Protein AF-A0A7S0ZBW4-F1 (afdb_monomer_lite)

Sequence (220 aa):
MCFVSLSCHVSYRVSLLSRNSNLQCGITRNLHRIPSTPNFPGLQHRLKNCVFKMSSSSSSSVSAPQLQKLAKEVSSYITQECAYNEPQHLHALLLALHLNGETLIESPTKLDSIDHPFIIPLARDPTTNVADAAFLRWPTPPSSGEMPLPIVAVSTKSPSQLTLLANSSSEYVHRYLAYFDFNELHEEFDLLHAAAPDLYEKGAVVKNGMGLLGYLLLKV

Radius of gyration: 22.32 Å; chains: 1; bounding box: 57×63×63 Å

Organism: NCBI:txid708627

pLDDT: mean 71.8, std 25.19, range [25.53, 96.5]

Structure (mmCIF, N/CA/C/O backbone):
data_AF-A0A7S0ZBW4-F1
#
_entry.id   AF-A0A7S0ZBW4-F1
#
loop_
_atom_site.group_PDB
_atom_site.id
_atom_site.type_symbol
_atom_site.label_atom_id
_atom_site.label_alt_id
_atom_site.label_comp_id
_atom_site.label_asym_id
_atom_site.label_entity_id
_atom_site.label_seq_id
_atom_site.pdbx_PDB_ins_code
_atom_site.Cartn_x
_atom_site.Cartn_y
_atom_site.Cartn_z
_atom_site.occupancy
_atom_site.B_iso_or_equiv
_atom_site.auth_seq_id
_atom_site.auth_comp_id
_atom_site.auth_asym_id
_atom_site.auth_atom_id
_atom_site.pdbx_PDB_model_num
ATOM 1 N N . MET A 1 1 ? 39.308 2.511 43.840 1.00 34.75 1 MET A N 1
ATOM 2 C CA . MET A 1 1 ? 39.066 3.791 44.548 1.00 34.75 1 MET A CA 1
ATOM 3 C C . MET A 1 1 ? 39.245 4.891 43.507 1.00 34.75 1 MET A C 1
ATOM 5 O O . MET A 1 1 ? 40.293 4.883 42.891 1.00 34.75 1 MET A O 1
ATOM 9 N N . CYS A 1 2 ? 38.306 5.759 43.135 1.00 28.36 2 CYS A N 1
ATOM 10 C CA . CYS A 1 2 ? 37.058 6.216 43.738 1.00 28.36 2 CYS A CA 1
ATOM 11 C C . CYS A 1 2 ? 36.080 6.701 42.643 1.00 28.36 2 CYS A C 1
ATOM 13 O O . CYS A 1 2 ? 36.499 7.124 41.570 1.00 28.36 2 CYS A O 1
ATOM 15 N N . PHE A 1 3 ? 34.789 6.646 42.977 1.00 35.88 3 PHE A N 1
ATOM 16 C CA . PHE A 1 3 ? 33.665 7.394 42.395 1.00 35.88 3 PHE A CA 1
ATOM 17 C C . PHE A 1 3 ? 33.891 8.913 42.391 1.00 35.88 3 PHE A C 1
ATOM 19 O O . PHE A 1 3 ? 34.414 9.380 43.394 1.00 35.88 3 PHE A O 1
ATOM 26 N N . VAL A 1 4 ? 33.356 9.635 41.384 1.00 31.67 4 VAL A N 1
ATOM 27 C CA . VAL A 1 4 ? 32.583 10.918 41.434 1.00 31.67 4 VAL A CA 1
ATOM 28 C C . VAL A 1 4 ? 31.946 11.084 40.024 1.00 31.67 4 VAL A C 1
ATOM 30 O O . VAL A 1 4 ? 32.670 10.958 39.048 1.00 31.67 4 VAL A O 1
ATOM 33 N N . SER A 1 5 ? 30.633 11.125 39.753 1.00 30.11 5 SER A N 1
ATOM 34 C CA . SER A 1 5 ? 29.484 11.931 40.218 1.00 30.11 5 SER A CA 1
ATOM 35 C C . SER A 1 5 ? 29.242 13.247 39.440 1.00 30.11 5 SER A C 1
ATOM 37 O O . SER A 1 5 ? 30.110 14.107 39.384 1.00 30.11 5 SER A O 1
ATOM 39 N N . LEU A 1 6 ? 28.003 13.365 38.928 1.00 29.38 6 LEU A N 1
ATOM 40 C CA . LEU A 1 6 ? 27.169 14.554 38.648 1.00 29.38 6 LEU A CA 1
ATOM 41 C C . LEU A 1 6 ? 27.602 15.634 37.622 1.00 29.38 6 LEU A C 1
ATOM 43 O O . LEU A 1 6 ? 28.525 16.402 37.859 1.00 29.38 6 LEU A O 1
ATOM 47 N N . SER A 1 7 ? 26.745 15.905 36.622 1.00 29.95 7 SER A N 1
ATOM 48 C CA . SER A 1 7 ? 25.712 16.964 36.741 1.00 29.95 7 SER A CA 1
ATOM 49 C C . SER A 1 7 ? 24.898 17.186 35.459 1.00 29.95 7 SER A C 1
ATOM 51 O O . SER A 1 7 ? 25.427 17.270 34.354 1.00 29.95 7 SER A O 1
ATOM 53 N N . CYS A 1 8 ? 23.588 17.340 35.660 1.00 27.81 8 CYS A N 1
ATOM 54 C CA . CYS A 1 8 ? 22.613 17.890 34.725 1.00 27.81 8 CYS A CA 1
ATOM 55 C C . CYS A 1 8 ? 22.961 19.322 34.295 1.00 27.81 8 CYS A C 1
ATOM 57 O O . CYS A 1 8 ? 23.357 20.134 35.127 1.00 27.81 8 CYS A O 1
ATOM 59 N N . HIS A 1 9 ? 22.623 19.687 33.056 1.00 28.06 9 HIS A N 1
ATOM 60 C CA . HIS A 1 9 ? 22.157 21.044 32.777 1.00 28.06 9 HIS A CA 1
ATOM 61 C C . HIS A 1 9 ? 21.050 21.011 31.722 1.00 28.06 9 HIS A C 1
ATOM 63 O O . HIS A 1 9 ? 21.281 20.809 30.532 1.00 28.06 9 HIS A O 1
ATOM 69 N N . VAL A 1 10 ? 19.820 21.185 32.199 1.00 29.78 10 VAL A N 1
ATOM 70 C CA . VAL A 1 10 ? 18.643 21.470 31.384 1.00 29.78 10 VAL A CA 1
ATOM 71 C C . VAL A 1 10 ? 18.633 22.977 31.146 1.00 29.78 10 VAL A C 1
ATOM 73 O O . VAL A 1 10 ? 18.739 23.748 32.097 1.00 29.78 10 VAL A O 1
ATOM 76 N N . SER A 1 11 ? 18.536 23.407 29.890 1.00 25.53 11 SER A N 1
ATOM 77 C CA . SER A 1 11 ? 18.379 24.820 29.545 1.00 25.53 11 SER A CA 1
ATOM 78 C C . SER A 1 11 ? 16.944 25.050 29.080 1.00 25.53 11 SER A C 1
ATOM 80 O O . SER A 1 11 ? 16.560 24.635 27.989 1.00 25.53 11 SER A O 1
ATOM 82 N N . TYR A 1 12 ? 16.138 25.673 29.939 1.00 25.69 12 TYR A N 1
ATOM 83 C CA . TYR A 1 12 ? 14.819 26.193 29.592 1.00 25.69 12 TYR A CA 1
ATOM 84 C C . TYR A 1 12 ? 14.974 27.660 29.191 1.00 25.69 12 TYR A C 1
ATOM 86 O O . TYR A 1 12 ? 15.404 28.480 30.001 1.00 25.69 12 TYR A O 1
ATOM 94 N N . ARG A 1 13 ? 14.582 28.014 27.964 1.00 27.92 13 ARG A N 1
ATOM 95 C CA . ARG A 1 13 ? 14.310 29.409 27.603 1.00 27.92 13 ARG A CA 1
ATOM 96 C C . ARG A 1 13 ? 12.806 29.640 27.662 1.00 27.92 13 ARG A C 1
ATOM 98 O O . ARG A 1 13 ? 12.061 29.197 26.797 1.00 27.92 13 ARG A O 1
ATOM 105 N N . VAL A 1 14 ? 12.389 30.332 28.716 1.00 26.50 14 VAL A N 1
ATOM 106 C CA . VAL A 1 14 ? 11.078 30.969 28.843 1.00 26.50 14 VAL A CA 1
ATOM 107 C C . VAL A 1 14 ? 11.158 32.319 28.132 1.00 26.50 14 VAL A C 1
ATOM 109 O O . VAL A 1 14 ? 12.108 33.075 28.326 1.00 26.50 14 VAL A O 1
ATOM 112 N N . SER A 1 15 ? 10.172 32.637 27.303 1.00 28.39 15 SER A N 1
ATOM 113 C CA . SER A 1 15 ? 9.927 33.997 26.820 1.00 28.39 15 SER A CA 1
ATOM 114 C C . SER A 1 15 ? 8.457 34.304 27.072 1.00 28.39 15 SER A C 1
ATOM 116 O O . SER A 1 15 ? 7.582 33.560 26.637 1.00 28.39 15 SER A O 1
ATOM 118 N N . LEU A 1 16 ? 8.202 35.359 27.841 1.00 30.92 16 LEU A N 1
ATOM 119 C CA . LEU A 1 16 ? 6.874 35.865 28.167 1.00 30.92 16 LEU A CA 1
ATOM 120 C C . LEU A 1 16 ? 6.799 37.361 27.849 1.00 30.92 16 LEU A C 1
ATOM 122 O O . LEU A 1 16 ? 7.790 38.074 27.998 1.00 30.92 16 LEU A O 1
ATOM 126 N N . LEU A 1 17 ? 5.555 37.778 27.569 1.00 30.56 17 LEU A N 1
ATOM 127 C CA . LEU A 1 17 ? 4.997 39.132 27.392 1.00 30.56 17 LEU A CA 1
ATOM 128 C C . LEU A 1 17 ? 5.061 39.649 25.937 1.00 30.56 17 LEU A C 1
ATOM 130 O O . LEU A 1 17 ? 6.067 39.495 25.267 1.00 30.56 17 LEU A O 1
ATOM 134 N N . SER A 1 18 ? 4.016 40.257 25.360 1.00 27.73 18 SER A N 1
ATOM 135 C CA . SER A 1 18 ? 2.942 41.061 25.959 1.00 27.73 18 SER A CA 1
ATOM 136 C C . SER A 1 18 ? 1.678 41.126 25.071 1.00 27.73 18 SER A C 1
ATOM 138 O O . SER A 1 18 ? 1.703 40.780 23.895 1.00 27.73 18 SER A O 1
ATOM 140 N N . ARG A 1 19 ? 0.579 41.581 25.684 1.00 34.28 19 ARG A N 1
ATOM 141 C CA . ARG A 1 19 ? -0.820 41.667 25.222 1.00 34.28 19 ARG A CA 1
ATOM 142 C C . ARG A 1 19 ? -1.046 42.616 24.034 1.00 34.28 19 ARG A C 1
ATOM 144 O O . ARG A 1 19 ? -0.525 43.725 24.046 1.00 34.28 19 ARG A O 1
ATOM 151 N N . ASN A 1 20 ? -1.996 42.272 23.157 1.00 31.00 20 ASN A N 1
ATOM 152 C CA . ASN A 1 20 ? -3.071 43.200 22.785 1.00 31.00 20 ASN A CA 1
ATOM 153 C C . ASN A 1 20 ? -4.319 42.476 22.248 1.00 31.00 20 ASN A C 1
ATOM 155 O O . ASN A 1 20 ? -4.242 41.430 21.615 1.00 31.00 20 ASN A O 1
ATOM 159 N N . SER A 1 21 ? -5.465 43.044 22.598 1.00 36.47 21 SER A N 1
ATOM 160 C CA . SER A 1 21 ? -6.844 42.566 22.476 1.00 36.47 21 SER A CA 1
ATOM 161 C C . SER A 1 21 ? -7.470 42.767 21.092 1.00 36.47 21 SER A C 1
ATOM 163 O O . SER A 1 21 ? -7.292 43.834 20.515 1.00 36.47 21 SER A O 1
ATOM 165 N N . ASN A 1 22 ? -8.309 41.823 20.640 1.00 29.47 22 ASN A N 1
ATOM 166 C CA . ASN A 1 22 ? -9.709 42.068 20.244 1.00 29.47 22 ASN A CA 1
ATOM 167 C C . ASN A 1 22 ? -10.447 40.755 19.886 1.00 29.47 22 ASN A C 1
ATOM 169 O O . ASN A 1 22 ? -9.894 39.889 19.221 1.00 29.47 22 ASN A O 1
ATOM 173 N N . LEU A 1 23 ? -11.671 40.659 20.425 1.00 32.62 23 LEU A N 1
ATOM 174 C CA . LEU A 1 23 ? -12.895 39.890 20.093 1.00 32.62 23 LEU A CA 1
ATOM 175 C C . LEU A 1 23 ? -12.824 38.964 18.846 1.00 32.62 23 LEU A C 1
ATOM 177 O O . LEU A 1 23 ? -12.317 39.381 17.816 1.00 32.62 23 LEU A O 1
ATOM 181 N N . GLN A 1 24 ? -13.384 37.743 18.800 1.00 28.62 24 GLN A N 1
ATOM 182 C CA . GLN A 1 24 ? -14.800 37.390 19.025 1.00 28.62 24 GLN A CA 1
ATOM 183 C C . GLN A 1 24 ? -15.026 35.866 18.799 1.00 28.62 24 GLN A C 1
ATOM 185 O O . GLN A 1 24 ? -14.323 35.287 17.982 1.00 28.62 24 GLN A O 1
ATOM 190 N N . CYS A 1 25 ? -16.052 35.284 19.455 1.00 26.16 25 CYS A N 1
ATOM 191 C CA . CYS A 1 25 ? -16.736 33.982 19.211 1.00 26.16 25 CYS A CA 1
ATOM 192 C C . CYS A 1 25 ? -15.881 32.693 19.134 1.00 26.16 25 CYS A C 1
ATOM 194 O O . CYS A 1 25 ? -15.000 32.566 18.305 1.00 26.16 25 CYS A O 1
ATOM 196 N N . GLY A 1 26 ? -16.092 31.624 19.906 1.00 27.16 26 GLY A N 1
ATOM 197 C CA . GLY A 1 26 ? -17.340 31.032 20.384 1.00 27.16 26 GLY A CA 1
ATOM 198 C C . GLY A 1 26 ? -17.417 29.589 19.854 1.00 27.16 26 GLY A C 1
ATOM 199 O O . GLY A 1 26 ? -17.483 29.408 18.647 1.00 27.16 26 GLY A O 1
ATOM 200 N N . ILE A 1 27 ? -17.344 28.603 20.759 1.00 28.66 27 ILE A N 1
ATOM 201 C CA . ILE A 1 27 ? -17.895 27.224 20.754 1.00 28.66 27 ILE A CA 1
ATOM 202 C C . ILE A 1 27 ? -17.002 26.378 21.678 1.00 28.66 27 ILE A C 1
ATOM 204 O O . ILE A 1 27 ? -15.948 25.868 21.308 1.00 28.66 27 ILE A O 1
ATOM 208 N N . THR A 1 28 ? -17.438 26.239 22.925 1.00 31.55 28 THR A N 1
ATOM 209 C CA . THR A 1 28 ? -16.945 25.229 23.859 1.00 31.55 28 THR A CA 1
ATOM 210 C C . THR A 1 28 ? -17.583 23.888 23.495 1.00 31.55 28 THR A C 1
ATOM 212 O O . THR A 1 28 ? -18.773 23.678 23.721 1.00 31.55 28 THR A O 1
ATOM 215 N N . ARG A 1 29 ? -16.803 22.953 22.943 1.00 31.81 29 ARG A N 1
ATOM 216 C CA . ARG A 1 29 ? -17.164 21.528 22.959 1.00 31.81 29 ARG A CA 1
ATOM 217 C C . ARG A 1 29 ? -16.463 20.874 24.143 1.00 31.81 29 ARG A C 1
ATOM 219 O O . ARG A 1 29 ? -15.238 20.842 24.212 1.00 31.81 29 ARG A O 1
ATOM 226 N N . ASN A 1 30 ? -17.270 20.395 25.086 1.00 29.75 30 ASN A N 1
ATOM 227 C CA . ASN A 1 30 ? -16.852 19.513 26.168 1.00 29.75 30 ASN A CA 1
ATOM 228 C C . ASN A 1 30 ? -16.198 18.261 25.566 1.00 29.75 30 ASN A C 1
ATOM 230 O O . ASN A 1 30 ? -16.893 17.385 25.057 1.00 29.75 30 ASN A O 1
ATOM 234 N N . LEU A 1 31 ? -14.870 18.178 25.626 1.00 33.03 31 LEU A N 1
ATOM 235 C CA . LEU A 1 31 ? -14.152 16.931 25.397 1.00 33.03 31 LEU A CA 1
ATOM 236 C C . LEU A 1 31 ? -14.304 16.075 26.651 1.00 33.03 31 LEU A C 1
ATOM 238 O O . LEU A 1 31 ? -13.705 16.347 27.695 1.00 33.03 31 LEU A O 1
ATOM 242 N N . HIS A 1 32 ? -15.141 15.047 26.545 1.00 30.64 32 HIS A N 1
ATOM 243 C CA . HIS A 1 32 ? -15.159 13.967 27.513 1.00 30.64 32 HIS A CA 1
ATOM 244 C C . HIS A 1 32 ? -13.766 13.318 27.544 1.00 30.64 32 HIS A C 1
ATOM 246 O O . HIS A 1 32 ? -13.188 12.944 26.528 1.00 30.64 32 HIS A O 1
ATOM 252 N N . ARG A 1 33 ? -13.225 13.265 28.756 1.00 28.83 33 ARG A N 1
ATOM 253 C CA . ARG A 1 33 ? -11.916 12.761 29.172 1.00 28.83 33 ARG A CA 1
ATOM 254 C C . ARG A 1 33 ? -11.599 11.376 28.571 1.00 28.83 33 ARG A C 1
ATOM 256 O O . ARG A 1 33 ? -12.176 10.381 28.999 1.00 28.83 33 ARG A O 1
ATOM 263 N N . ILE A 1 34 ? -10.635 11.314 27.649 1.00 37.34 34 ILE A N 1
ATOM 264 C CA . ILE A 1 34 ? -9.976 10.072 27.205 1.00 37.34 34 ILE A CA 1
ATOM 265 C C . ILE A 1 34 ? -9.075 9.578 28.355 1.00 37.34 34 ILE A C 1
ATOM 267 O O . ILE A 1 34 ? -8.293 10.379 28.880 1.00 37.34 34 ILE A O 1
ATOM 271 N N . PRO A 1 35 ? -9.150 8.308 28.794 1.00 35.28 35 PRO A N 1
ATOM 272 C CA . PRO A 1 35 ? -8.203 7.778 29.765 1.00 35.28 35 PRO A CA 1
ATOM 273 C C . PRO A 1 35 ? -6.815 7.621 29.126 1.00 35.28 35 PRO A C 1
ATOM 275 O O . PRO A 1 35 ? -6.647 7.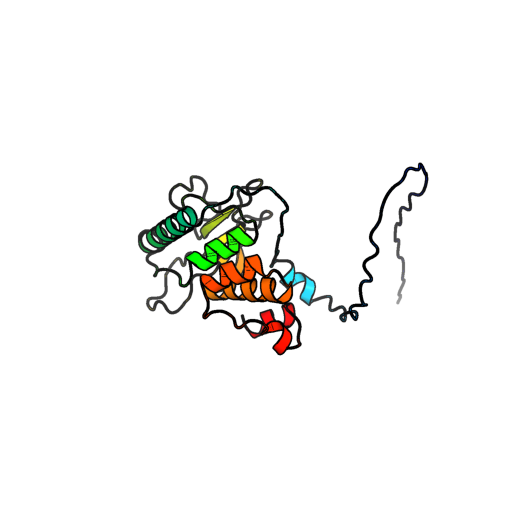037 28.059 1.00 35.28 35 PRO A O 1
ATOM 278 N N . SER A 1 36 ? -5.817 8.171 29.811 1.00 34.03 36 SER A N 1
ATOM 279 C CA . SER A 1 36 ? -4.397 8.140 29.466 1.00 34.03 36 SER A CA 1
ATOM 280 C C . SER A 1 36 ? -3.868 6.712 29.291 1.00 34.03 36 SER A C 1
ATOM 282 O O . SER A 1 36 ? -3.908 5.914 30.228 1.00 34.03 36 SER A O 1
ATOM 284 N N . THR A 1 37 ? -3.317 6.417 28.114 1.00 40.03 37 THR A N 1
ATOM 285 C CA . THR A 1 37 ? -2.595 5.175 27.803 1.00 40.03 37 THR A CA 1
ATOM 286 C C . THR A 1 37 ? -1.233 5.115 28.513 1.00 40.03 37 THR A C 1
ATOM 288 O O . THR A 1 37 ? -0.564 6.148 28.618 1.00 40.03 37 THR A O 1
ATOM 291 N N . PRO A 1 38 ? -0.762 3.931 28.950 1.00 36.44 38 PRO A N 1
ATOM 292 C CA . PRO A 1 38 ? 0.564 3.775 29.536 1.00 36.44 38 PRO A CA 1
ATOM 293 C C . PRO A 1 38 ? 1.667 3.977 28.486 1.00 36.44 38 PRO A C 1
ATOM 295 O O . PRO A 1 38 ? 1.595 3.504 27.353 1.00 36.44 38 PRO A O 1
ATOM 298 N N . ASN A 1 39 ? 2.694 4.718 28.890 1.00 29.44 39 ASN A N 1
ATOM 299 C CA . ASN A 1 39 ? 3.797 5.182 28.059 1.00 29.44 39 ASN A CA 1
ATOM 300 C C . ASN A 1 39 ? 4.859 4.072 27.908 1.00 29.44 39 ASN A C 1
ATOM 302 O O . ASN A 1 39 ? 5.622 3.820 28.838 1.00 29.44 39 ASN A O 1
ATOM 306 N N . PHE A 1 40 ? 4.905 3.401 26.750 1.00 30.73 40 PHE A N 1
ATOM 307 C CA . PHE A 1 40 ? 5.948 2.425 26.401 1.00 30.73 40 PHE A CA 1
ATOM 308 C C . PHE A 1 40 ? 6.937 3.031 25.383 1.00 30.73 40 PHE A C 1
ATOM 310 O O . PHE A 1 40 ? 6.616 3.127 24.195 1.00 30.73 40 PHE A O 1
ATOM 317 N N . PRO A 1 41 ? 8.157 3.422 25.800 1.00 32.25 41 PRO A N 1
ATOM 318 C CA . PRO A 1 41 ? 9.085 4.182 24.955 1.00 32.25 41 PRO A CA 1
ATOM 319 C C . PRO A 1 41 ? 9.727 3.373 23.809 1.00 32.25 41 PRO A C 1
ATOM 321 O O . PRO A 1 41 ? 10.253 3.969 22.873 1.00 32.25 41 PRO A O 1
ATOM 324 N N . GLY A 1 42 ? 9.657 2.034 23.827 1.00 25.67 42 GLY A N 1
ATOM 325 C CA . GLY A 1 42 ? 10.262 1.173 22.794 1.00 25.67 42 GLY A CA 1
ATOM 326 C C . GLY A 1 42 ? 9.414 0.966 21.528 1.00 25.67 42 GLY A C 1
ATOM 327 O O . GLY A 1 42 ? 9.958 0.791 20.440 1.00 25.67 42 GLY A O 1
ATOM 328 N N . LEU A 1 43 ? 8.084 1.038 21.639 1.00 31.38 43 LEU A N 1
ATOM 329 C CA . LEU A 1 43 ? 7.149 0.814 20.522 1.00 31.38 43 LEU A CA 1
ATOM 330 C C . LEU A 1 43 ? 6.942 2.060 19.649 1.00 31.38 43 LEU A C 1
ATOM 332 O O . LEU A 1 43 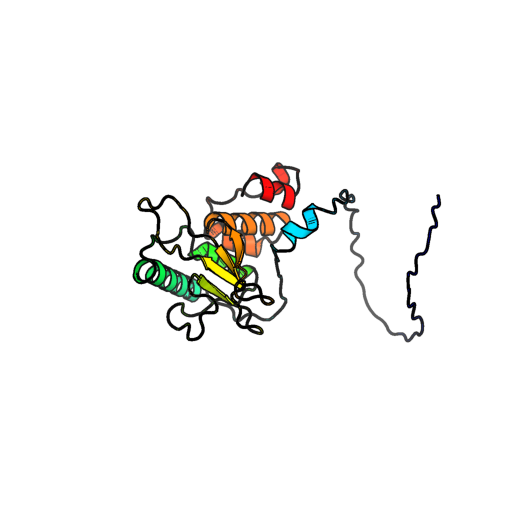? 6.566 1.953 18.484 1.00 31.38 43 LEU A O 1
ATOM 336 N N . GLN A 1 44 ? 7.262 3.244 20.175 1.00 31.80 44 GLN A N 1
ATOM 337 C CA . GLN A 1 44 ? 7.083 4.502 19.452 1.00 31.80 44 GLN A CA 1
ATOM 338 C C . GLN A 1 44 ? 8.085 4.707 18.310 1.00 31.80 44 GLN A C 1
ATOM 340 O O . GLN A 1 44 ? 7.839 5.532 17.438 1.00 31.80 44 GLN A O 1
ATOM 345 N N . HIS A 1 45 ? 9.209 3.985 18.284 1.00 26.58 45 HIS A N 1
ATOM 346 C CA . HIS A 1 45 ? 10.219 4.160 17.234 1.00 26.58 45 HIS A CA 1
ATOM 347 C C . HIS A 1 45 ? 9.971 3.276 16.000 1.00 26.58 45 HIS A C 1
ATOM 349 O O . HIS A 1 45 ? 10.370 3.647 14.900 1.00 26.58 45 HIS A O 1
ATOM 355 N N . ARG A 1 46 ? 9.284 2.133 16.152 1.00 32.72 46 ARG A N 1
ATOM 356 C CA . ARG A 1 46 ? 8.936 1.241 15.027 1.00 32.72 46 ARG A CA 1
ATOM 357 C C . ARG A 1 46 ? 7.680 1.681 14.269 1.00 32.72 46 ARG A C 1
ATOM 359 O O . ARG A 1 46 ? 7.535 1.341 13.104 1.00 32.72 46 ARG A O 1
ATOM 366 N N . LEU A 1 47 ? 6.805 2.454 14.913 1.00 39.00 47 LEU A N 1
ATOM 367 C CA . LEU A 1 47 ? 5.509 2.870 14.359 1.00 39.00 47 LEU A CA 1
ATOM 368 C C . LEU A 1 47 ? 5.505 4.300 13.798 1.00 39.00 47 LEU A C 1
ATOM 370 O O . LEU A 1 47 ? 4.605 4.650 13.046 1.00 39.00 47 LEU A O 1
ATOM 374 N N . LYS A 1 48 ? 6.544 5.104 14.072 1.00 36.88 48 LYS A N 1
ATOM 375 C CA . LYS A 1 48 ? 6.746 6.427 13.443 1.00 36.88 48 LYS A CA 1
ATOM 376 C C . LYS A 1 48 ? 7.003 6.368 11.934 1.00 36.88 48 LYS A C 1
ATOM 378 O O . LYS A 1 48 ? 6.958 7.407 11.291 1.00 36.88 48 LYS A O 1
ATOM 383 N N . ASN A 1 49 ? 7.256 5.180 11.386 1.00 42.72 49 ASN A N 1
ATOM 384 C CA . ASN A 1 49 ? 7.430 4.974 9.950 1.00 42.72 49 ASN A CA 1
ATOM 385 C C . ASN A 1 49 ? 6.119 4.610 9.229 1.00 42.72 49 ASN A C 1
ATOM 387 O O . ASN A 1 49 ? 6.083 4.653 8.006 1.00 42.72 49 ASN A O 1
ATOM 391 N N . CYS A 1 50 ? 5.037 4.301 9.957 1.00 42.66 50 CYS A N 1
ATOM 392 C CA . CYS A 1 50 ? 3.677 4.321 9.411 1.00 42.66 50 CYS A CA 1
ATOM 393 C C . CYS A 1 50 ? 3.183 5.769 9.481 1.00 42.66 50 CYS A C 1
ATOM 395 O O . CYS A 1 50 ? 2.407 6.135 10.364 1.00 42.66 50 CYS A O 1
ATOM 397 N N . VAL A 1 51 ? 3.740 6.634 8.635 1.00 46.56 51 VAL A N 1
ATOM 398 C CA . VAL A 1 51 ? 3.354 8.045 8.605 1.00 46.56 51 VAL A CA 1
ATOM 399 C C . VAL A 1 51 ? 1.987 8.132 7.925 1.00 46.56 51 VAL A C 1
ATOM 401 O O . VAL A 1 51 ? 1.900 8.298 6.716 1.00 46.56 51 VAL A O 1
ATOM 404 N N . PHE A 1 52 ? 0.911 8.010 8.705 1.00 53.72 52 PHE A N 1
ATOM 405 C CA . PHE A 1 52 ? -0.422 8.451 8.290 1.00 53.72 52 PHE A CA 1
ATOM 406 C C . PHE A 1 52 ? -0.366 9.976 8.154 1.00 53.72 52 PHE A C 1
ATOM 408 O O . PHE A 1 52 ? -0.499 10.715 9.134 1.00 53.72 52 PHE A O 1
ATOM 415 N N . LYS A 1 53 ? -0.008 10.446 6.959 1.00 49.47 53 LYS A N 1
ATOM 416 C CA . LYS A 1 53 ? 0.298 11.847 6.681 1.00 49.47 53 LYS A CA 1
ATOM 417 C C . LYS A 1 53 ? -0.941 12.514 6.102 1.00 49.47 53 LYS A C 1
ATOM 419 O O . LYS A 1 53 ? -1.005 12.753 4.906 1.00 49.47 53 LYS A O 1
ATOM 424 N N . MET A 1 54 ? -1.899 12.893 6.946 1.00 45.00 54 MET A N 1
ATOM 425 C CA . MET A 1 54 ? -2.949 13.809 6.491 1.00 45.00 54 MET A CA 1
ATOM 426 C C . MET A 1 54 ? -2.316 15.173 6.195 1.00 45.00 54 MET A C 1
ATOM 428 O O . MET A 1 54 ? -2.012 15.953 7.098 1.00 45.00 54 MET A O 1
ATOM 432 N N . SER A 1 55 ? -2.063 15.435 4.915 1.00 43.81 55 SER A N 1
ATOM 433 C CA . SER A 1 55 ? -1.602 16.731 4.434 1.00 43.81 55 SER A CA 1
ATOM 434 C C . SER A 1 55 ? -2.820 17.520 3.973 1.00 43.81 55 SER A C 1
ATOM 436 O O . SER A 1 55 ? -3.485 17.142 3.014 1.00 43.81 55 SER A O 1
ATOM 438 N N . SER A 1 56 ? -3.107 18.637 4.637 1.00 35.25 56 SER A N 1
ATOM 439 C CA . SER A 1 56 ? -4.063 19.640 4.171 1.00 35.25 56 SER A CA 1
ATOM 440 C C . SER A 1 56 ? -3.438 20.443 3.025 1.00 35.25 56 SER A C 1
ATOM 442 O O . SER A 1 56 ? -3.077 21.609 3.189 1.00 35.25 56 SER A O 1
ATOM 444 N N . SER A 1 57 ? -3.247 19.806 1.878 1.00 38.31 57 SER A N 1
ATOM 445 C CA . SER A 1 57 ? -2.819 20.470 0.650 1.00 38.31 57 SER A CA 1
ATOM 446 C C . SER A 1 57 ? -3.827 20.086 -0.412 1.00 38.31 57 SER A C 1
ATOM 448 O O . SER A 1 57 ? -4.135 18.908 -0.553 1.00 38.31 57 SER A O 1
ATOM 450 N N . SER A 1 58 ? -4.347 21.067 -1.140 1.00 41.09 58 SER A N 1
ATOM 451 C CA . SER A 1 58 ? -5.231 20.876 -2.287 1.00 41.09 58 SER A CA 1
ATOM 452 C C . SER A 1 58 ? -4.583 19.941 -3.313 1.00 41.09 58 SER A C 1
ATOM 454 O O . SER A 1 58 ? -3.815 20.386 -4.165 1.00 41.09 58 SER A O 1
ATOM 456 N N . SER A 1 59 ? -4.859 18.643 -3.194 1.00 44.22 59 SER A N 1
ATOM 457 C CA . SER A 1 59 ? -4.488 17.628 -4.165 1.00 44.22 59 SER A CA 1
ATOM 458 C C . SER A 1 59 ? -5.425 17.760 -5.360 1.00 44.22 59 SER A C 1
ATOM 460 O O . SER A 1 59 ? -6.636 17.943 -5.226 1.00 44.22 59 SER A O 1
ATOM 462 N N . SER A 1 60 ? -4.854 17.721 -6.559 1.00 49.59 60 SER A N 1
ATOM 463 C CA . SER A 1 60 ? -5.611 17.545 -7.793 1.00 49.59 60 SER A CA 1
ATOM 464 C C . SER A 1 60 ? -6.546 16.350 -7.616 1.00 49.59 60 SER A C 1
ATOM 466 O O . SER A 1 60 ? -6.069 15.239 -7.383 1.00 49.59 60 SER A O 1
ATOM 468 N N . SER A 1 61 ? -7.860 16.570 -7.683 1.00 53.56 61 SER A N 1
ATOM 469 C CA . SER A 1 61 ? -8.856 15.508 -7.544 1.00 53.56 61 SER A CA 1
ATOM 470 C C . SER A 1 61 ? -8.641 14.485 -8.659 1.00 53.56 61 SER A C 1
ATOM 472 O O . SER A 1 61 ? -9.024 14.727 -9.808 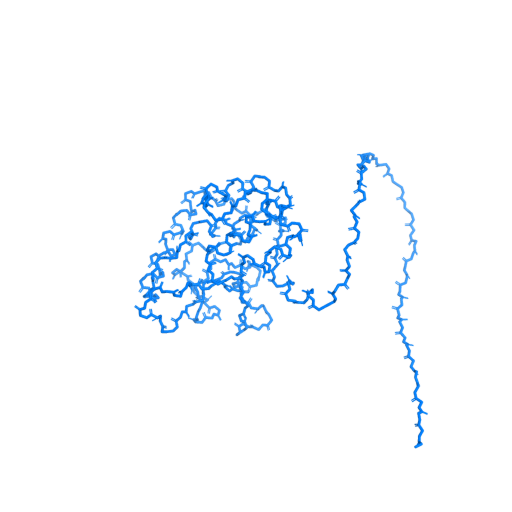1.00 53.56 61 SER A O 1
ATOM 474 N N . VAL A 1 62 ? -7.990 13.365 -8.348 1.00 64.88 62 VAL A N 1
ATOM 475 C CA . VAL A 1 62 ? -7.836 12.265 -9.296 1.00 64.88 62 VAL A CA 1
ATOM 476 C C . VAL A 1 62 ? -9.212 11.634 -9.422 1.00 64.88 62 VAL A C 1
ATOM 478 O O . VAL A 1 62 ? -9.750 11.068 -8.475 1.00 64.88 62 VAL A O 1
ATOM 481 N N . SER A 1 63 ? -9.829 11.779 -10.589 1.00 76.00 63 SER A N 1
ATOM 482 C CA . SER A 1 63 ? -11.156 11.218 -10.820 1.00 76.00 63 SER A CA 1
ATOM 483 C C . SER A 1 63 ? -11.095 9.683 -10.818 1.00 76.00 63 SER A C 1
ATOM 485 O O . SER A 1 63 ? -10.128 9.084 -11.294 1.00 76.00 63 SER A O 1
ATOM 487 N N . ALA A 1 64 ? -12.153 9.023 -10.338 1.00 76.06 64 ALA A N 1
ATOM 488 C CA . ALA A 1 64 ? -12.280 7.561 -10.356 1.00 76.06 64 ALA A CA 1
ATOM 489 C C . ALA A 1 64 ? -11.860 6.880 -11.688 1.00 76.06 64 ALA A C 1
ATOM 491 O O . ALA A 1 64 ? -11.127 5.885 -11.635 1.00 76.06 64 ALA A O 1
ATOM 492 N N . PRO A 1 65 ? -12.228 7.387 -12.890 1.00 81.88 65 PRO A N 1
ATOM 493 C CA . PRO A 1 65 ? -11.780 6.788 -14.151 1.00 81.88 65 PRO A CA 1
ATOM 494 C C . PRO A 1 65 ? -10.269 6.918 -14.396 1.00 81.88 65 PRO A C 1
ATOM 496 O O . PRO A 1 65 ? -9.674 6.027 -15.004 1.00 81.88 65 PRO A O 1
ATOM 499 N N . GLN A 1 66 ? -9.624 7.984 -13.914 1.00 86.62 66 GLN A N 1
ATOM 500 C CA . GLN A 1 66 ? -8.167 8.128 -14.010 1.00 86.62 66 GLN A CA 1
ATOM 501 C C . GLN A 1 66 ? -7.458 7.097 -13.133 1.00 86.62 66 GLN A C 1
ATOM 503 O O . GLN A 1 66 ? -6.495 6.480 -13.579 1.00 86.62 66 GLN A O 1
ATOM 508 N N . LEU A 1 67 ? -7.981 6.839 -11.933 1.00 90.06 67 LEU A N 1
ATOM 509 C CA . LEU A 1 67 ? -7.418 5.846 -11.021 1.00 90.06 67 LEU A CA 1
ATOM 510 C C . LEU A 1 67 ? -7.520 4.417 -11.578 1.00 90.06 67 LEU A C 1
ATOM 512 O O . LEU A 1 67 ? -6.586 3.629 -11.456 1.00 90.06 67 LEU A O 1
ATOM 516 N N . GLN A 1 68 ? -8.635 4.080 -12.234 1.00 89.44 68 GLN A N 1
ATOM 517 C CA . GLN A 1 68 ? -8.785 2.789 -12.918 1.00 89.44 68 GLN A CA 1
ATOM 518 C C . GLN A 1 68 ? -7.839 2.650 -14.111 1.00 89.44 68 GLN A C 1
ATOM 520 O O . GLN A 1 68 ? -7.271 1.580 -14.330 1.00 89.44 68 GLN A O 1
ATOM 525 N N . LYS A 1 69 ? -7.663 3.723 -14.891 1.00 91.19 69 LYS A N 1
ATOM 526 C CA . LYS A 1 69 ? -6.698 3.743 -15.992 1.00 91.19 69 LYS A CA 1
ATOM 527 C C . LYS A 1 69 ? -5.278 3.515 -15.469 1.00 91.19 69 LYS A C 1
ATOM 529 O O . LYS A 1 69 ? -4.573 2.670 -16.012 1.00 91.19 69 LYS A O 1
ATOM 534 N N . LEU A 1 70 ? -4.904 4.210 -14.395 1.00 91.25 70 LEU A N 1
ATOM 535 C CA . LEU A 1 70 ? -3.600 4.063 -13.758 1.00 91.25 70 LEU A CA 1
ATOM 536 C C . LEU A 1 70 ? -3.387 2.641 -13.225 1.00 91.25 70 LEU A C 1
ATOM 538 O O . LEU A 1 70 ? -2.347 2.046 -13.484 1.00 91.25 70 LEU A O 1
ATOM 542 N N . ALA A 1 71 ? -4.385 2.059 -12.553 1.00 91.50 71 ALA A N 1
ATOM 543 C CA . ALA A 1 71 ? -4.312 0.682 -12.063 1.00 91.50 71 ALA A CA 1
ATOM 544 C C . ALA A 1 71 ? -4.010 -0.316 -13.193 1.00 91.50 71 ALA A C 1
ATOM 546 O O . ALA A 1 71 ? -3.148 -1.178 -13.041 1.00 91.50 71 ALA A O 1
ATOM 547 N N . LYS A 1 72 ? -4.668 -0.163 -14.350 1.00 91.38 72 LYS A N 1
ATOM 548 C CA . LYS A 1 72 ? -4.414 -1.002 -15.533 1.00 91.38 72 LYS A CA 1
ATOM 549 C C . LYS A 1 72 ? -3.009 -0.811 -16.096 1.00 91.38 72 LYS A C 1
ATOM 551 O O . LYS A 1 72 ? -2.380 -1.785 -16.495 1.00 91.38 72 LYS A O 1
ATOM 556 N N . GLU A 1 73 ? -2.519 0.424 -16.133 1.00 90.81 73 GLU A N 1
ATOM 557 C CA . GLU A 1 73 ? -1.170 0.721 -16.617 1.00 90.81 73 GLU A CA 1
ATOM 558 C C . GLU A 1 73 ? -0.096 0.120 -15.701 1.00 90.81 73 GLU A C 1
ATOM 560 O O . GLU A 1 73 ? 0.819 -0.546 -16.180 1.00 90.81 73 GLU A O 1
ATOM 565 N N . VAL A 1 74 ? -0.253 0.271 -14.382 1.00 90.38 74 VAL A N 1
ATOM 566 C CA . VAL A 1 74 ? 0.640 -0.326 -13.376 1.00 90.38 74 VAL A CA 1
ATOM 567 C C . VAL A 1 74 ? 0.606 -1.851 -13.443 1.00 90.38 74 VAL A C 1
ATOM 569 O O . VAL A 1 74 ? 1.660 -2.481 -13.437 1.00 90.38 74 VAL A O 1
ATOM 572 N N . SER A 1 75 ? -0.581 -2.447 -13.565 1.00 90.75 75 SER A N 1
ATOM 573 C CA . SER A 1 75 ? -0.749 -3.894 -13.738 1.00 90.75 75 SER A CA 1
ATOM 574 C C . SER A 1 75 ? -0.009 -4.405 -14.981 1.00 90.75 75 SER A C 1
ATOM 576 O O . SER A 1 75 ? 0.846 -5.286 -14.878 1.00 90.75 75 SER A O 1
ATOM 578 N N . SER A 1 76 ? -0.230 -3.766 -16.138 1.00 89.38 76 SER A N 1
ATOM 579 C CA . SER A 1 76 ? 0.464 -4.106 -17.386 1.00 89.38 76 SER A CA 1
ATOM 580 C C . SER A 1 76 ? 1.983 -3.999 -17.248 1.00 89.38 76 SER A C 1
ATOM 582 O O . SER A 1 76 ? 2.699 -4.894 -17.695 1.00 89.38 76 SER A O 1
ATOM 584 N N . TYR A 1 77 ? 2.477 -2.934 -16.613 1.00 88.69 77 TYR A N 1
ATOM 585 C CA . TYR A 1 77 ? 3.906 -2.727 -16.385 1.00 88.69 77 TYR A CA 1
ATOM 586 C C . TYR A 1 77 ? 4.512 -3.836 -15.511 1.00 88.69 77 TYR A C 1
ATOM 588 O O . TYR A 1 77 ? 5.546 -4.401 -15.856 1.00 88.69 77 TYR A O 1
ATOM 596 N N . ILE A 1 78 ? 3.854 -4.203 -14.406 1.00 87.25 78 ILE A N 1
ATOM 597 C CA . ILE A 1 78 ? 4.321 -5.272 -13.508 1.00 87.25 78 ILE A CA 1
ATOM 598 C C . ILE A 1 78 ? 4.396 -6.612 -14.249 1.00 87.25 78 ILE A C 1
ATOM 600 O O . ILE A 1 78 ? 5.398 -7.323 -14.145 1.00 87.25 78 ILE A O 1
ATOM 604 N N . THR A 1 79 ? 3.374 -6.952 -15.033 1.00 86.25 79 THR A N 1
ATOM 605 C CA . THR A 1 79 ? 3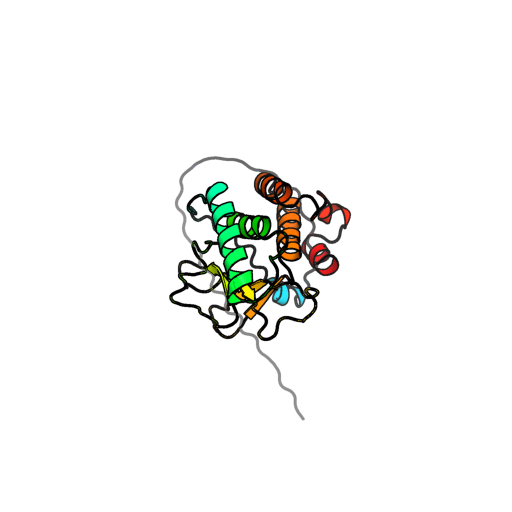.355 -8.217 -15.774 1.00 86.25 79 THR A CA 1
ATOM 606 C C . THR A 1 79 ? 4.407 -8.261 -16.880 1.00 86.25 79 THR A C 1
ATOM 608 O O . THR A 1 79 ? 5.068 -9.285 -17.043 1.00 86.25 79 THR A O 1
ATOM 611 N N . GLN A 1 80 ? 4.600 -7.163 -17.613 1.00 85.00 80 GLN A N 1
ATOM 612 C CA . GLN A 1 80 ? 5.529 -7.112 -18.747 1.00 85.00 80 GLN A CA 1
ATOM 613 C C . GLN A 1 80 ? 6.992 -6.981 -18.309 1.00 85.00 80 GLN A C 1
ATOM 615 O O . GLN A 1 80 ? 7.836 -7.754 -18.754 1.00 85.00 80 GLN A O 1
ATOM 620 N N . GLU A 1 81 ? 7.293 -6.048 -17.406 1.00 80.88 81 GLU A N 1
ATOM 621 C CA . GLU A 1 81 ? 8.674 -5.679 -17.064 1.00 80.88 81 GLU A CA 1
ATOM 622 C C . GLU A 1 81 ? 9.226 -6.447 -15.861 1.00 80.88 81 GLU A C 1
ATOM 624 O O . GLU A 1 81 ? 10.442 -6.618 -15.718 1.00 80.88 81 GL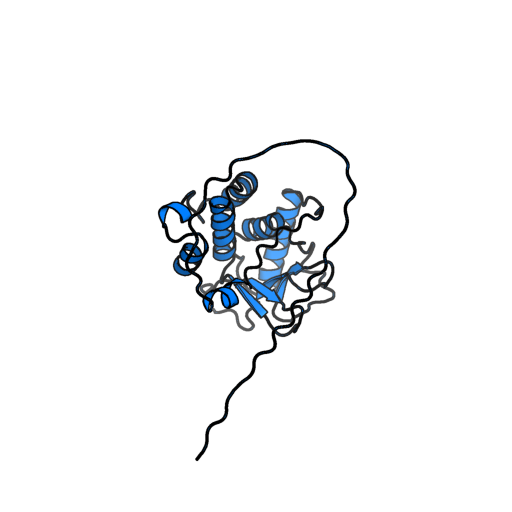U A O 1
ATOM 629 N N . CYS A 1 82 ? 8.344 -6.914 -14.972 1.00 77.75 82 CYS A N 1
ATOM 630 C CA . CYS A 1 82 ? 8.742 -7.596 -13.739 1.00 77.75 82 CYS A CA 1
ATOM 631 C C . CYS A 1 82 ? 8.460 -9.100 -13.756 1.00 77.75 82 CYS A C 1
ATOM 633 O O . CYS A 1 82 ? 8.828 -9.770 -12.792 1.00 77.75 82 CYS A O 1
ATOM 635 N N . ALA A 1 83 ? 7.864 -9.627 -14.836 1.00 79.12 83 ALA A N 1
ATOM 636 C CA . ALA A 1 83 ? 7.497 -11.038 -14.987 1.00 79.12 83 ALA A CA 1
ATOM 637 C C . ALA A 1 83 ? 6.748 -11.584 -13.754 1.00 79.12 83 ALA A C 1
ATOM 639 O O . ALA A 1 83 ? 7.001 -12.695 -13.287 1.00 79.12 83 ALA A O 1
ATOM 640 N N . TYR A 1 84 ? 5.858 -10.759 -13.199 1.00 81.75 84 TYR A N 1
ATOM 641 C CA . TYR A 1 84 ? 5.139 -11.024 -11.959 1.00 81.75 84 TYR A CA 1
ATOM 642 C C . TYR A 1 84 ? 3.621 -10.932 -12.185 1.00 81.75 84 TYR A C 1
ATOM 644 O O . TYR A 1 84 ? 3.154 -10.212 -13.071 1.00 81.75 84 TYR A O 1
ATOM 652 N N . ASN A 1 85 ? 2.840 -11.678 -11.399 1.00 82.81 85 ASN A N 1
ATOM 653 C CA . ASN A 1 85 ? 1.380 -11.680 -11.511 1.00 82.81 85 ASN A CA 1
ATOM 654 C C . ASN A 1 85 ? 0.778 -10.337 -11.074 1.00 82.81 85 ASN A C 1
ATOM 656 O O . ASN A 1 85 ? 1.348 -9.619 -10.254 1.00 82.81 85 ASN A O 1
ATOM 660 N N . GLU A 1 86 ? -0.407 -10.016 -11.590 1.00 84.25 86 GLU A N 1
ATOM 661 C CA . GLU A 1 86 ? -1.137 -8.815 -11.184 1.00 84.25 86 GLU A CA 1
ATOM 662 C C . GLU A 1 86 ? -1.362 -8.787 -9.654 1.00 84.25 86 GLU A C 1
ATOM 664 O O . GLU A 1 86 ? -1.886 -9.758 -9.093 1.00 84.25 86 GLU A O 1
ATOM 669 N N . PRO A 1 87 ? -0.978 -7.701 -8.951 1.00 87.25 87 PRO A N 1
ATOM 670 C CA . PRO A 1 87 ? -1.225 -7.576 -7.519 1.00 87.25 87 PRO A CA 1
ATOM 671 C C . PRO A 1 87 ? -2.723 -7.525 -7.195 1.00 87.25 87 PRO A C 1
ATOM 673 O O . PRO A 1 87 ? -3.485 -6.767 -7.799 1.00 87.25 87 PRO A O 1
ATOM 676 N N . GLN A 1 88 ? -3.141 -8.281 -6.179 1.00 89.69 88 GLN A N 1
ATOM 677 C CA . GLN A 1 88 ? -4.515 -8.235 -5.673 1.00 89.69 88 GLN A CA 1
ATOM 678 C C . GLN A 1 88 ? -4.857 -6.839 -5.136 1.00 89.69 88 GLN A C 1
ATOM 680 O O . GLN A 1 88 ? -4.015 -6.167 -4.548 1.00 89.69 88 GLN A O 1
ATOM 685 N N . HIS A 1 89 ? -6.104 -6.402 -5.321 1.00 92.56 89 HIS A N 1
ATOM 686 C CA . HIS A 1 89 ? -6.610 -5.111 -4.831 1.00 92.56 89 HIS A CA 1
ATOM 687 C C . HIS A 1 89 ? -5.760 -3.885 -5.225 1.00 92.56 89 HIS A C 1
ATOM 689 O O . HIS A 1 89 ? -5.789 -2.871 -4.529 1.00 92.56 89 HIS A O 1
ATOM 695 N N . LEU A 1 90 ? -5.039 -3.925 -6.355 1.00 93.31 90 LEU A N 1
ATOM 696 C CA . LEU A 1 90 ? -4.213 -2.804 -6.826 1.00 93.31 90 LEU A CA 1
ATOM 697 C C . LEU A 1 90 ? -5.003 -1.490 -6.934 1.00 93.31 90 LEU A C 1
ATOM 699 O O . LEU A 1 90 ? -4.514 -0.430 -6.550 1.00 93.31 90 LEU A O 1
ATOM 703 N N . HIS A 1 91 ? -6.244 -1.551 -7.418 1.00 94.50 91 HIS A N 1
ATOM 704 C CA . HIS A 1 91 ? -7.104 -0.371 -7.491 1.00 94.50 91 HIS A CA 1
ATOM 705 C C . HIS A 1 91 ? -7.408 0.217 -6.103 1.00 94.50 91 HIS A C 1
ATOM 707 O O . HIS A 1 91 ? -7.289 1.426 -5.916 1.00 94.50 91 HIS A O 1
ATOM 713 N N . ALA A 1 92 ? -7.743 -0.632 -5.127 1.00 95.25 92 ALA A N 1
ATOM 714 C CA . ALA A 1 92 ? -7.994 -0.202 -3.754 1.00 95.25 92 ALA A CA 1
ATOM 715 C C . ALA A 1 92 ? -6.717 0.326 -3.082 1.00 95.25 92 ALA A C 1
ATOM 717 O O . ALA A 1 92 ? -6.782 1.289 -2.328 1.00 95.25 92 ALA A O 1
ATOM 718 N N . LEU A 1 93 ? -5.546 -0.235 -3.403 1.00 95.56 93 LEU A N 1
ATOM 719 C CA . LEU A 1 93 ? -4.258 0.298 -2.960 1.00 95.56 93 LEU A CA 1
ATOM 720 C C . LEU A 1 93 ? -4.042 1.728 -3.465 1.00 95.56 93 LEU A C 1
ATOM 722 O O . LEU A 1 93 ? -3.772 2.618 -2.667 1.00 95.56 93 LEU A O 1
ATOM 726 N N . LEU A 1 94 ? -4.184 1.966 -4.773 1.00 94.75 94 LEU A N 1
ATOM 727 C CA . LEU A 1 94 ? -4.027 3.310 -5.339 1.00 94.75 94 LEU A CA 1
ATOM 728 C C . LEU A 1 94 ? -5.057 4.292 -4.762 1.00 94.75 94 LEU A C 1
ATOM 730 O O . LEU A 1 94 ? -4.738 5.460 -4.546 1.00 94.75 94 LEU A O 1
ATOM 734 N N . LEU A 1 95 ? -6.270 3.814 -4.469 1.00 94.69 95 LEU A N 1
ATOM 735 C CA . LEU A 1 95 ? -7.291 4.606 -3.792 1.00 94.69 95 LEU A CA 1
ATOM 736 C C . LEU A 1 95 ? -6.876 4.953 -2.359 1.00 94.69 95 LEU A C 1
ATOM 738 O O . LEU A 1 95 ? -6.985 6.109 -1.974 1.00 94.69 95 LEU A O 1
ATOM 742 N N . ALA A 1 96 ? -6.353 3.995 -1.591 1.00 94.06 96 ALA A N 1
ATOM 743 C CA . ALA A 1 96 ? -5.863 4.236 -0.235 1.00 94.06 96 ALA A CA 1
ATOM 744 C C . ALA A 1 96 ? -4.726 5.271 -0.215 1.00 94.06 96 ALA A C 1
ATOM 746 O O . ALA A 1 96 ? -4.756 6.190 0.599 1.00 94.06 96 ALA A O 1
ATOM 747 N N . LEU A 1 97 ? -3.776 5.171 -1.150 1.00 92.62 97 LEU A N 1
ATOM 748 C CA . LEU A 1 97 ? -2.696 6.150 -1.323 1.00 92.62 97 LEU A CA 1
ATOM 749 C C . LEU A 1 97 ? -3.258 7.548 -1.637 1.00 92.62 97 LEU A C 1
ATOM 751 O O . LEU A 1 97 ? -2.864 8.534 -1.017 1.00 92.62 97 LEU A O 1
ATOM 755 N N . HIS A 1 98 ? -4.233 7.635 -2.548 1.00 91.56 98 HIS A N 1
ATOM 756 C CA . HIS A 1 98 ? -4.888 8.899 -2.890 1.00 91.56 98 HIS A CA 1
ATOM 757 C C . HIS A 1 98 ? -5.649 9.513 -1.704 1.00 91.56 98 HIS A C 1
ATOM 759 O O . HIS A 1 98 ? -5.505 10.705 -1.439 1.00 91.56 98 HIS A O 1
ATOM 765 N N . LEU A 1 99 ? -6.425 8.705 -0.973 1.00 91.12 99 LEU A N 1
ATOM 766 C CA . LEU A 1 99 ? -7.177 9.132 0.214 1.00 91.12 99 LEU A CA 1
ATOM 767 C C . LEU A 1 99 ? -6.250 9.560 1.361 1.00 91.12 99 LEU A C 1
ATOM 769 O O . LEU A 1 99 ? -6.592 10.453 2.129 1.00 91.12 99 LEU A O 1
ATOM 773 N N . ASN A 1 100 ? -5.050 8.980 1.446 1.00 86.88 100 ASN A N 1
ATOM 774 C CA . ASN A 1 100 ? -4.002 9.416 2.372 1.00 86.88 100 ASN A CA 1
ATOM 775 C C . ASN A 1 100 ? -3.319 10.733 1.941 1.00 86.88 100 ASN A C 1
ATOM 777 O O . ASN A 1 100 ? -2.455 11.244 2.649 1.00 86.88 100 ASN A O 1
ATOM 781 N N . GLY A 1 101 ? -3.692 11.303 0.791 1.00 85.31 101 GLY A N 1
ATOM 782 C CA . GLY A 1 101 ? -3.117 12.543 0.270 1.00 85.31 101 GLY A CA 1
ATOM 783 C C . GLY A 1 101 ? -1.760 12.361 -0.411 1.00 85.31 101 GLY A C 1
ATOM 784 O O . GLY A 1 101 ? -1.039 13.342 -0.600 1.00 85.31 101 GLY A O 1
ATOM 785 N N . GLU A 1 102 ? -1.394 11.133 -0.783 1.00 87.25 102 GLU A N 1
ATOM 786 C CA . GLU A 1 102 ? -0.165 10.882 -1.528 1.00 87.25 102 GLU A CA 1
ATOM 787 C C . GLU A 1 102 ? -0.309 11.311 -2.993 1.00 87.25 102 GLU A C 1
ATOM 789 O O . GLU A 1 102 ? -1.377 11.209 -3.609 1.00 87.25 102 GLU A O 1
ATOM 794 N N . THR A 1 103 ? 0.788 11.800 -3.575 1.00 88.88 103 THR A N 1
ATOM 795 C CA . THR A 1 103 ? 0.799 12.205 -4.984 1.00 88.88 103 THR A CA 1
ATOM 796 C C . THR A 1 103 ? 1.130 10.993 -5.842 1.00 88.88 103 THR A C 1
ATOM 798 O O . THR A 1 103 ? 2.280 10.557 -5.909 1.00 88.88 103 THR A O 1
ATOM 801 N N . LEU A 1 104 ? 0.103 10.430 -6.478 1.00 90.44 104 LEU A N 1
ATOM 802 C CA . LEU A 1 104 ? 0.245 9.279 -7.365 1.00 90.44 104 LEU A CA 1
ATOM 803 C C . LEU A 1 104 ? 1.075 9.625 -8.603 1.00 90.44 104 LEU A C 1
ATOM 805 O O . LEU A 1 104 ? 0.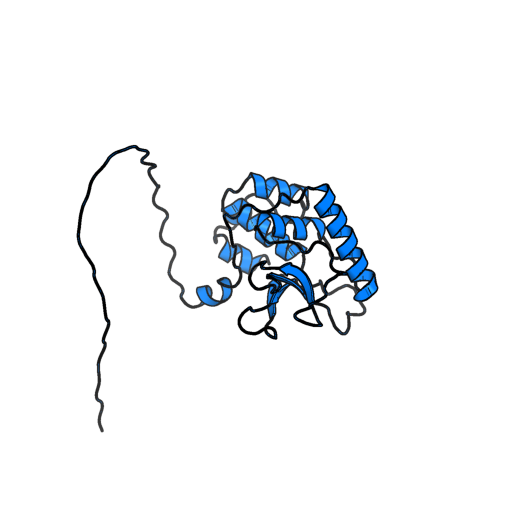964 10.714 -9.165 1.00 90.44 104 LEU A O 1
ATOM 809 N N . ILE A 1 105 ? 1.866 8.662 -9.063 1.00 86.94 105 ILE A N 1
ATOM 810 C CA . ILE A 1 105 ? 2.584 8.772 -10.330 1.00 86.94 105 ILE A CA 1
ATOM 811 C C . ILE A 1 105 ? 1.614 8.499 -11.476 1.00 86.94 105 ILE A C 1
ATOM 813 O O . ILE A 1 105 ? 0.932 7.481 -11.492 1.00 86.94 105 ILE A O 1
ATOM 817 N N . GLU A 1 106 ? 1.580 9.394 -12.462 1.00 79.62 106 GLU A N 1
ATOM 818 C CA . GLU A 1 106 ? 0.650 9.290 -13.592 1.00 79.62 106 GLU A CA 1
ATOM 819 C C . GLU A 1 106 ? 0.981 8.151 -14.564 1.00 79.62 106 GLU A C 1
ATOM 821 O O . GLU A 1 106 ? 0.083 7.635 -15.223 1.00 79.62 106 GLU A O 1
ATOM 826 N N . SER A 1 107 ? 2.259 7.778 -14.687 1.00 78.75 107 SER A N 1
ATOM 827 C CA . SER A 1 107 ? 2.701 6.689 -15.559 1.00 78.75 107 SER A CA 1
ATOM 828 C C . SER A 1 107 ? 3.968 6.020 -15.013 1.00 78.75 107 SER A C 1
ATOM 830 O O . SER A 1 107 ? 4.999 6.689 -14.895 1.00 78.75 107 SER A O 1
ATOM 832 N N . PRO A 1 108 ? 3.946 4.703 -14.738 1.00 72.50 108 PRO A N 1
ATOM 833 C CA . PRO A 1 108 ? 5.131 3.950 -14.323 1.00 72.50 108 PRO A CA 1
ATOM 834 C C . PRO A 1 108 ? 6.155 3.774 -15.458 1.00 72.50 108 PRO A C 1
ATOM 836 O O . PRO A 1 108 ? 7.287 3.376 -15.219 1.00 72.50 108 PRO A O 1
ATOM 839 N N . THR A 1 109 ? 5.797 4.074 -16.708 1.00 66.81 109 THR A N 1
ATOM 840 C CA . THR A 1 109 ? 6.691 3.875 -17.862 1.00 66.81 109 THR A CA 1
ATOM 841 C C . THR A 1 109 ? 7.560 5.106 -18.144 1.00 66.81 109 THR A C 1
ATOM 843 O O . THR A 1 109 ? 8.612 4.996 -18.764 1.00 66.81 109 THR A O 1
ATOM 846 N N . LYS A 1 110 ? 7.146 6.291 -17.676 1.00 63.94 110 LYS A N 1
ATOM 847 C CA . LYS A 1 110 ? 7.830 7.580 -17.910 1.00 63.94 110 LYS A CA 1
ATOM 848 C C . LYS A 1 110 ? 8.700 8.022 -16.734 1.00 63.94 110 LYS A C 1
ATOM 850 O O . LYS A 1 110 ? 8.863 9.210 -16.468 1.00 63.94 110 LYS A O 1
ATOM 855 N N . LEU A 1 111 ? 9.208 7.060 -15.974 1.00 64.75 111 LEU A N 1
ATOM 856 C CA . LEU A 1 111 ? 10.070 7.336 -14.836 1.00 64.75 111 LEU A CA 1
ATOM 857 C C . LEU A 1 111 ? 11.484 7.645 -15.328 1.00 64.75 111 LEU A C 1
ATOM 859 O O . LEU A 1 111 ? 12.383 6.815 -15.249 1.00 64.75 111 LEU A O 1
ATOM 863 N N . ASP A 1 112 ? 11.686 8.878 -15.787 1.00 57.09 112 ASP A N 1
ATOM 864 C CA . ASP A 1 112 ? 12.988 9.389 -16.242 1.00 57.09 112 ASP A CA 1
ATOM 865 C C . ASP A 1 112 ? 14.020 9.480 -15.093 1.00 57.09 112 ASP A C 1
ATOM 867 O O . ASP A 1 112 ? 15.190 9.804 -15.293 1.00 57.09 112 ASP A O 1
ATOM 871 N N . SER A 1 113 ? 13.601 9.209 -13.852 1.00 55.81 113 SER A N 1
ATOM 872 C CA . SER A 1 113 ? 14.435 9.221 -12.647 1.00 55.81 113 SER A CA 1
ATOM 873 C C . SER A 1 113 ? 13.910 8.185 -11.652 1.00 55.81 113 SER A C 1
ATOM 875 O O . SER A 1 113 ? 13.103 8.499 -10.777 1.00 55.81 113 SER A O 1
ATOM 877 N N . ILE A 1 114 ? 14.292 6.920 -11.826 1.00 58.44 114 ILE A N 1
ATOM 878 C CA . ILE A 1 114 ? 14.021 5.860 -10.848 1.00 58.44 114 ILE A CA 1
ATOM 879 C C . ILE A 1 114 ? 15.062 5.985 -9.727 1.00 58.44 114 ILE A C 1
ATOM 881 O O . ILE A 1 114 ? 16.244 5.746 -9.961 1.00 58.44 114 ILE A O 1
ATOM 885 N N . ASP A 1 115 ? 14.631 6.335 -8.510 1.00 61.47 115 ASP A N 1
ATOM 886 C CA . ASP A 1 115 ? 15.532 6.504 -7.354 1.00 61.47 115 ASP A CA 1
ATOM 887 C C . ASP A 1 115 ? 16.236 5.197 -6.957 1.00 61.47 115 ASP A C 1
ATOM 889 O O . ASP A 1 115 ? 17.312 5.214 -6.358 1.00 61.47 115 ASP A O 1
ATOM 893 N N . HIS A 1 116 ? 15.628 4.049 -7.283 1.00 73.38 116 HIS A N 1
ATOM 894 C CA . HIS A 1 116 ? 16.130 2.736 -6.902 1.00 73.38 116 HIS A CA 1
ATOM 895 C C . HIS A 1 116 ? 15.770 1.649 -7.937 1.00 73.38 116 HIS A C 1
ATOM 897 O O . HIS A 1 116 ? 14.595 1.458 -8.241 1.00 73.38 116 HIS A O 1
ATOM 903 N N . PRO A 1 117 ? 16.728 0.857 -8.452 1.00 78.75 117 PRO A N 1
ATOM 904 C CA . PRO A 1 117 ? 16.489 -0.069 -9.572 1.00 78.75 117 PRO A CA 1
ATOM 905 C C . PRO A 1 117 ? 15.510 -1.209 -9.251 1.00 78.75 117 PRO A C 1
ATOM 907 O O . PRO A 1 117 ? 14.980 -1.855 -10.152 1.00 78.75 117 PRO A O 1
ATOM 910 N N . PHE A 1 118 ? 15.275 -1.466 -7.965 1.00 84.75 118 PHE A N 1
ATOM 911 C CA . PHE A 1 118 ? 14.383 -2.525 -7.497 1.00 84.75 118 PHE A CA 1
ATOM 912 C C . PHE A 1 118 ? 12.993 -2.030 -7.100 1.00 84.75 118 PHE A C 1
ATOM 914 O O . PHE A 1 118 ? 12.263 -2.794 -6.483 1.00 84.75 118 PHE A O 1
ATOM 921 N N . ILE A 1 119 ? 12.614 -0.782 -7.386 1.00 87.88 119 ILE A N 1
ATOM 922 C CA . ILE A 1 119 ? 11.276 -0.296 -7.028 1.00 87.88 119 ILE A CA 1
ATOM 923 C C . ILE A 1 119 ? 10.441 0.055 -8.254 1.00 87.88 119 ILE A C 1
ATOM 925 O O . ILE A 1 119 ? 10.953 0.554 -9.252 1.00 87.88 119 ILE A O 1
ATOM 929 N N . ILE A 1 120 ? 9.136 -0.167 -8.134 1.00 89.38 120 ILE A N 1
ATOM 930 C CA . ILE A 1 120 ? 8.117 0.305 -9.069 1.00 89.38 120 ILE A CA 1
ATOM 931 C C . ILE A 1 120 ? 7.305 1.347 -8.302 1.00 89.38 120 ILE A C 1
ATOM 933 O O . ILE A 1 120 ? 6.479 0.980 -7.461 1.00 89.38 120 ILE A O 1
ATOM 937 N N . PRO A 1 121 ? 7.585 2.640 -8.482 1.00 89.38 121 PRO A N 1
ATOM 938 C CA . PRO A 1 121 ? 7.002 3.661 -7.636 1.00 89.38 121 PRO A CA 1
ATOM 939 C C . PRO A 1 121 ? 5.529 3.888 -7.997 1.00 89.38 121 PRO A C 1
ATOM 941 O O . PRO A 1 121 ? 5.144 3.875 -9.165 1.00 89.38 121 PRO A O 1
ATOM 944 N N . LEU A 1 122 ? 4.711 4.069 -6.962 1.00 90.88 122 LEU A N 1
ATOM 945 C CA . LEU A 1 122 ? 3.264 4.284 -7.046 1.00 90.88 122 LEU A CA 1
ATOM 946 C C . LEU A 1 122 ? 2.902 5.721 -6.673 1.00 90.88 122 LEU A C 1
ATOM 948 O O . LEU A 1 122 ? 2.048 6.331 -7.313 1.00 90.88 122 LEU A O 1
ATOM 952 N N . ALA A 1 123 ? 3.584 6.262 -5.666 1.00 89.62 123 ALA A N 1
ATOM 953 C CA . ALA A 1 123 ? 3.431 7.629 -5.204 1.00 89.62 123 ALA A CA 1
ATOM 954 C C . ALA A 1 123 ? 4.788 8.255 -4.872 1.00 89.62 123 ALA A C 1
ATOM 956 O O . ALA A 1 123 ? 5.749 7.554 -4.534 1.00 89.62 123 ALA A O 1
ATOM 957 N N . ARG A 1 124 ? 4.868 9.581 -4.978 1.00 86.62 124 ARG A N 1
ATOM 958 C CA . ARG A 1 124 ? 6.074 10.372 -4.706 1.00 86.62 124 ARG A CA 1
ATOM 959 C C . ARG A 1 124 ? 5.753 11.627 -3.925 1.00 86.62 124 ARG A C 1
ATOM 961 O O . ARG A 1 124 ? 4.706 12.234 -4.126 1.00 86.62 124 ARG A O 1
ATOM 968 N N . ASP A 1 125 ? 6.712 12.073 -3.128 1.00 83.62 125 ASP A N 1
ATOM 969 C CA . ASP A 1 125 ? 6.658 13.407 -2.550 1.00 83.62 125 ASP A CA 1
ATOM 970 C C . ASP A 1 125 ? 6.999 14.433 -3.654 1.00 83.62 125 ASP A C 1
ATOM 972 O O . ASP A 1 125 ? 8.093 14.377 -4.224 1.00 83.62 125 ASP A O 1
ATOM 976 N N . PRO A 1 126 ? 6.115 15.398 -3.970 1.00 79.81 126 PRO A N 1
ATOM 977 C CA . PRO A 1 126 ? 6.351 16.373 -5.036 1.00 79.81 126 PRO A CA 1
ATOM 978 C C . PRO A 1 126 ? 7.527 17.319 -4.749 1.00 79.81 126 PRO A C 1
ATOM 980 O O . PRO A 1 126 ? 8.049 17.946 -5.668 1.00 79.81 126 PRO A O 1
ATOM 983 N N . THR A 1 127 ? 7.946 17.450 -3.487 1.00 81.25 127 THR A N 1
ATOM 984 C CA . THR A 1 127 ? 9.052 18.328 -3.081 1.00 81.25 127 THR A CA 1
ATOM 985 C C . THR A 1 127 ? 10.405 17.634 -3.145 1.00 81.25 127 THR A C 1
ATOM 987 O O . THR A 1 127 ? 11.383 18.242 -3.576 1.00 81.25 127 THR A O 1
ATOM 990 N N . THR A 1 128 ? 10.475 16.370 -2.721 1.00 78.38 128 THR A N 1
ATOM 991 C CA . THR A 1 128 ? 11.738 15.615 -2.677 1.00 78.38 128 THR A CA 1
ATOM 992 C C . THR A 1 128 ? 11.923 14.687 -3.875 1.00 78.38 128 THR A C 1
ATOM 994 O O . THR A 1 128 ? 13.039 14.236 -4.114 1.00 78.38 128 THR A O 1
ATOM 997 N N . ASN A 1 129 ? 10.854 14.428 -4.637 1.00 77.38 129 ASN A N 1
ATOM 998 C CA . ASN A 1 129 ? 10.760 13.461 -5.737 1.00 77.38 129 ASN A CA 1
ATOM 999 C C . ASN A 1 129 ? 11.040 12.000 -5.331 1.00 77.38 129 ASN A C 1
ATOM 1001 O O . ASN A 1 129 ? 11.110 11.128 -6.192 1.00 77.38 129 ASN A O 1
ATOM 1005 N N . VAL A 1 130 ? 11.164 11.730 -4.029 1.00 81.81 130 VAL A N 1
ATOM 1006 C CA . VAL A 1 130 ? 11.401 10.394 -3.476 1.00 81.81 130 VAL A CA 1
ATOM 1007 C C . VAL A 1 130 ? 10.086 9.616 -3.424 1.00 81.81 130 VAL A C 1
ATOM 1009 O O . VAL A 1 130 ? 9.025 10.185 -3.160 1.00 81.81 130 VAL A O 1
ATOM 1012 N N . ALA A 1 131 ? 10.145 8.307 -3.681 1.00 81.44 131 ALA A N 1
ATOM 1013 C CA . ALA A 1 131 ? 8.975 7.434 -3.613 1.00 81.44 131 ALA A CA 1
ATOM 1014 C C . ALA A 1 131 ? 8.472 7.227 -2.169 1.00 81.44 131 ALA A C 1
ATOM 1016 O O . ALA A 1 131 ? 9.121 6.542 -1.372 1.00 81.44 131 ALA A O 1
ATOM 1017 N N . ASP A 1 132 ? 7.288 7.770 -1.873 1.00 86.12 132 ASP A N 1
ATOM 1018 C CA . ASP A 1 132 ? 6.573 7.579 -0.601 1.00 86.12 132 ASP A CA 1
ATOM 1019 C C . ASP A 1 132 ? 5.953 6.179 -0.521 1.00 86.12 132 ASP A C 1
ATOM 1021 O O . ASP A 1 132 ? 5.959 5.552 0.537 1.00 86.12 132 ASP A O 1
ATOM 1025 N N . ALA A 1 133 ? 5.506 5.649 -1.662 1.00 90.50 133 ALA A N 1
ATOM 1026 C CA . ALA A 1 133 ? 5.043 4.278 -1.796 1.00 90.50 133 ALA A CA 1
ATOM 1027 C C . ALA A 1 133 ? 5.479 3.694 -3.140 1.00 90.50 133 ALA A C 1
ATOM 1029 O O . ALA A 1 133 ? 5.303 4.294 -4.203 1.00 90.50 133 ALA A O 1
ATOM 1030 N N . ALA A 1 134 ? 6.032 2.491 -3.098 1.00 91.31 134 ALA A N 1
ATOM 1031 C CA . ALA A 1 134 ? 6.482 1.752 -4.261 1.00 91.31 134 ALA A CA 1
ATOM 1032 C C . ALA A 1 134 ? 6.332 0.251 -4.030 1.00 91.31 134 ALA A C 1
ATOM 1034 O O . ALA A 1 134 ? 6.441 -0.221 -2.901 1.00 91.31 134 ALA A O 1
ATOM 1035 N N . PHE A 1 135 ? 6.152 -0.518 -5.096 1.00 92.19 135 PHE A N 1
ATOM 1036 C CA . PHE A 1 135 ? 6.354 -1.957 -5.022 1.00 92.19 135 PHE A CA 1
ATOM 1037 C C . PHE A 1 135 ? 7.839 -2.294 -5.033 1.00 92.19 135 PHE A C 1
ATOM 1039 O O . PHE A 1 135 ? 8.609 -1.708 -5.792 1.00 92.19 135 PHE A O 1
ATOM 1046 N N . LEU A 1 136 ? 8.230 -3.284 -4.236 1.00 90.00 136 LEU A N 1
ATOM 1047 C CA . LEU A 1 136 ? 9.562 -3.867 -4.283 1.00 90.00 136 LEU A CA 1
ATOM 1048 C C . LEU A 1 136 ? 9.601 -4.990 -5.325 1.00 90.00 136 LEU A C 1
ATOM 1050 O O . LEU A 1 136 ? 8.976 -6.034 -5.152 1.00 90.00 136 LEU A O 1
ATOM 1054 N N . ARG A 1 137 ? 10.365 -4.792 -6.398 1.00 85.62 137 ARG A N 1
ATOM 1055 C CA . ARG A 1 137 ? 10.623 -5.797 -7.430 1.00 85.62 137 ARG A CA 1
ATOM 1056 C C . ARG A 1 137 ? 11.547 -6.884 -6.884 1.00 85.62 137 ARG A C 1
ATOM 1058 O O . ARG A 1 137 ? 12.661 -6.606 -6.441 1.00 85.62 137 ARG A O 1
ATOM 1065 N N . TRP A 1 138 ? 11.123 -8.136 -7.014 1.00 75.88 138 TRP A N 1
ATOM 1066 C CA . TRP A 1 138 ? 11.975 -9.294 -6.760 1.00 75.88 138 TRP A CA 1
ATOM 1067 C C . TRP A 1 138 ? 12.960 -9.503 -7.926 1.00 75.88 138 TRP A C 1
ATOM 1069 O O . TRP A 1 138 ? 12.513 -9.596 -9.070 1.00 75.88 138 TRP A O 1
ATOM 1079 N N . PRO A 1 139 ? 14.285 -9.599 -7.682 1.00 68.12 139 PRO A N 1
ATOM 1080 C CA . PRO A 1 139 ? 15.265 -9.890 -8.737 1.00 68.12 139 PRO A CA 1
ATOM 1081 C C . PRO A 1 139 ? 15.043 -11.264 -9.377 1.00 68.12 139 PRO A C 1
ATOM 1083 O O . PRO A 1 139 ? 15.209 -11.428 -10.582 1.00 68.12 139 PRO A O 1
ATOM 1086 N N . THR A 1 140 ? 14.624 -12.227 -8.554 1.00 70.81 140 THR A N 1
ATOM 1087 C CA . THR A 1 140 ? 14.244 -13.577 -8.964 1.00 70.81 140 THR A CA 1
ATOM 1088 C C . THR A 1 140 ? 12.853 -13.843 -8.393 1.00 70.81 140 THR A C 1
ATOM 1090 O O . THR A 1 140 ? 12.752 -14.198 -7.215 1.00 70.81 140 THR A O 1
ATOM 1093 N N . PRO A 1 141 ? 11.771 -13.601 -9.156 1.00 66.00 141 PRO A N 1
ATOM 1094 C CA . PRO A 1 141 ? 10.430 -13.900 -8.679 1.00 66.00 141 PRO A CA 1
ATOM 1095 C C . PRO A 1 141 ? 10.323 -15.409 -8.397 1.00 66.00 141 PRO A C 1
ATOM 1097 O O . PRO A 1 141 ? 10.815 -16.213 -9.197 1.00 66.00 141 PRO A O 1
ATOM 1100 N N . PRO A 1 142 ? 9.752 -15.821 -7.252 1.00 65.81 142 PRO A N 1
ATOM 1101 C CA . PRO A 1 142 ? 9.585 -17.235 -6.943 1.00 65.81 142 PRO A CA 1
ATOM 1102 C C . PRO A 1 142 ? 8.725 -17.913 -8.017 1.00 65.81 142 PRO A C 1
ATOM 1104 O O . PRO A 1 142 ? 7.778 -17.332 -8.543 1.00 65.81 142 PRO A O 1
ATOM 1107 N N . SER A 1 143 ? 9.075 -19.154 -8.357 1.00 61.88 143 SER A N 1
ATOM 1108 C CA . SER A 1 143 ? 8.427 -19.948 -9.413 1.00 61.88 143 SER A CA 1
ATOM 1109 C C . SER A 1 143 ? 6.952 -20.257 -9.138 1.00 61.88 143 SER A C 1
ATOM 1111 O O . SER A 1 143 ? 6.201 -20.580 -10.054 1.00 61.88 143 SER A O 1
ATOM 1113 N N . SER A 1 144 ? 6.540 -20.162 -7.878 1.00 56.53 144 SER A N 1
ATOM 1114 C CA . SER A 1 144 ? 5.155 -20.155 -7.437 1.00 56.53 144 SER A CA 1
ATOM 1115 C C . SER A 1 144 ? 4.801 -18.709 -7.086 1.00 56.53 144 SER A C 1
ATOM 1117 O O . SER A 1 144 ? 5.532 -18.057 -6.342 1.00 56.53 144 SER A O 1
ATOM 1119 N N . GLY A 1 145 ? 3.686 -18.179 -7.599 1.00 59.41 145 GLY A N 1
ATOM 1120 C CA . GLY A 1 145 ? 3.154 -16.848 -7.250 1.00 59.41 145 GLY A CA 1
ATOM 1121 C C . GLY A 1 145 ? 2.683 -16.726 -5.790 1.00 59.41 145 GLY A C 1
ATOM 1122 O O . GLY A 1 145 ? 1.660 -16.110 -5.524 1.00 59.41 145 GLY A O 1
ATOM 1123 N N . GLU A 1 146 ? 3.390 -17.374 -4.867 1.00 64.69 146 GLU A N 1
ATOM 1124 C CA . GLU A 1 146 ? 3.094 -17.531 -3.448 1.00 64.69 146 GLU A CA 1
ATOM 1125 C C . GLU A 1 146 ? 3.547 -16.332 -2.613 1.00 64.69 146 GLU A C 1
ATOM 1127 O O . GLU A 1 146 ? 2.970 -16.091 -1.555 1.00 64.69 146 GLU A O 1
ATOM 1132 N N . MET A 1 147 ? 4.553 -15.566 -3.053 1.00 74.12 147 MET A N 1
ATOM 1133 C CA . MET A 1 147 ? 5.021 -14.411 -2.280 1.00 74.12 147 MET A CA 1
ATOM 1134 C C . MET A 1 147 ? 4.429 -13.110 -2.809 1.00 74.12 147 MET A C 1
ATOM 1136 O O . MET A 1 147 ? 4.797 -12.737 -3.916 1.00 74.12 147 MET A O 1
ATOM 1140 N N . PRO A 1 148 ? 3.600 -12.386 -2.035 1.00 84.69 148 PRO A N 1
ATOM 1141 C CA . PRO A 1 148 ? 3.024 -11.118 -2.467 1.00 84.69 148 PRO A CA 1
ATOM 1142 C C . PRO A 1 148 ? 4.095 -10.057 -2.753 1.00 84.69 148 PRO A C 1
ATOM 1144 O O . PRO A 1 148 ? 5.220 -10.126 -2.257 1.00 84.69 148 PRO A O 1
ATOM 1147 N N . LEU A 1 149 ? 3.724 -9.058 -3.559 1.00 88.62 149 LEU A N 1
ATOM 1148 C CA . LEU A 1 149 ? 4.596 -7.944 -3.920 1.00 88.62 149 LEU A CA 1
ATOM 1149 C C . LEU A 1 149 ? 4.608 -6.907 -2.777 1.00 88.62 149 LEU A C 1
ATOM 1151 O O . LEU A 1 149 ? 3.580 -6.254 -2.559 1.00 88.62 149 LEU A O 1
ATOM 1155 N N . PRO A 1 150 ? 5.723 -6.745 -2.037 1.00 91.88 150 PRO A N 1
ATOM 1156 C CA . PRO A 1 150 ? 5.755 -5.870 -0.873 1.00 91.88 150 PRO A CA 1
ATOM 1157 C C . PRO A 1 150 ? 5.695 -4.401 -1.271 1.00 91.88 150 PRO A C 1
ATOM 1159 O O . PRO A 1 150 ? 6.204 -4.007 -2.322 1.00 91.88 150 PRO A O 1
ATOM 1162 N N . ILE A 1 151 ? 5.132 -3.585 -0.387 1.00 93.25 151 ILE A N 1
ATOM 1163 C CA . ILE A 1 151 ? 5.055 -2.135 -0.545 1.00 93.25 151 ILE A CA 1
ATOM 1164 C C . ILE A 1 151 ? 6.086 -1.501 0.377 1.00 93.25 151 ILE A C 1
ATOM 1166 O O . ILE A 1 151 ? 6.148 -1.808 1.569 1.00 93.25 151 ILE A O 1
ATOM 1170 N N . VAL A 1 152 ? 6.899 -0.610 -0.175 1.00 92.81 152 VAL A N 1
ATOM 1171 C CA . VAL A 1 152 ? 8.018 0.044 0.497 1.00 92.81 152 VAL A CA 1
ATOM 1172 C C . VAL A 1 152 ? 7.995 1.553 0.266 1.00 92.81 152 VAL A C 1
ATOM 1174 O O . VAL A 1 152 ? 7.506 2.021 -0.757 1.00 92.81 152 VAL A O 1
ATOM 1177 N N . ALA A 1 153 ? 8.572 2.299 1.201 1.00 91.06 153 ALA A N 1
ATOM 1178 C CA . ALA A 1 153 ? 8.942 3.701 1.042 1.00 91.06 153 ALA A CA 1
ATOM 1179 C C . ALA A 1 153 ? 10.462 3.821 0.896 1.00 91.06 153 ALA A C 1
ATOM 1181 O O . ALA A 1 153 ? 11.212 3.040 1.496 1.00 91.06 153 ALA A O 1
ATOM 1182 N N . VAL A 1 154 ? 10.924 4.826 0.158 1.00 87.75 154 VAL A N 1
ATOM 1183 C CA . VAL A 1 154 ? 12.347 5.172 0.063 1.00 87.75 154 VAL A CA 1
ATOM 1184 C C . VAL A 1 154 ? 12.668 6.267 1.079 1.00 87.75 154 VAL A C 1
ATOM 1186 O O . VAL A 1 154 ? 11.933 7.237 1.240 1.00 87.75 154 VAL A O 1
ATOM 1189 N N . SER A 1 155 ? 13.778 6.125 1.801 1.00 83.62 155 SER A N 1
ATOM 1190 C CA . SER A 1 155 ? 14.204 7.139 2.767 1.00 83.62 155 SER A CA 1
ATOM 1191 C C . SER A 1 155 ? 14.752 8.381 2.067 1.00 83.62 155 SER A C 1
ATOM 1193 O O . SER A 1 155 ? 15.722 8.313 1.314 1.00 83.62 155 SER A O 1
ATOM 1195 N N . THR A 1 156 ? 14.218 9.551 2.423 1.00 77.88 156 THR A N 1
ATOM 1196 C CA . THR A 1 156 ? 14.731 10.853 1.959 1.00 77.88 156 THR A CA 1
ATOM 1197 C C . THR A 1 156 ? 16.161 11.137 2.422 1.00 77.88 156 THR A C 1
ATOM 1199 O O . THR A 1 156 ? 16.879 11.910 1.795 1.00 77.88 156 THR A O 1
ATOM 1202 N N . LYS A 1 157 ? 16.600 10.515 3.524 1.00 81.31 157 LYS A N 1
ATOM 1203 C CA . LYS A 1 157 ? 17.953 10.697 4.078 1.00 81.31 157 LYS A CA 1
ATOM 1204 C C . LYS A 1 157 ? 18.985 9.778 3.436 1.00 81.31 157 LYS A C 1
ATOM 1206 O O . LYS A 1 157 ? 20.175 10.077 3.476 1.00 81.31 157 LYS A O 1
ATOM 1211 N N . SER A 1 158 ? 18.551 8.631 2.924 1.00 80.38 158 SER A N 1
ATOM 1212 C CA . SER A 1 158 ? 19.431 7.633 2.327 1.00 80.38 158 SER A CA 1
ATOM 1213 C C . SER A 1 158 ? 18.655 6.862 1.258 1.00 80.38 158 SER A C 1
ATOM 1215 O O . SER A 1 158 ? 17.872 5.983 1.609 1.00 80.38 158 SER A O 1
ATOM 1217 N N . PRO A 1 159 ? 18.871 7.145 -0.037 1.00 74.12 159 PRO A N 1
ATOM 1218 C CA . PRO A 1 159 ? 18.077 6.558 -1.122 1.00 74.12 159 PRO A CA 1
ATOM 1219 C C . PRO A 1 159 ? 18.252 5.036 -1.263 1.00 74.12 159 PRO A C 1
ATOM 1221 O O . PRO A 1 159 ? 17.429 4.367 -1.877 1.00 74.12 159 PRO A O 1
ATOM 1224 N N . SER A 1 160 ? 19.294 4.458 -0.657 1.00 78.31 160 SER A N 1
ATOM 1225 C CA . SER A 1 160 ? 19.493 3.003 -0.579 1.00 78.31 160 SER A CA 1
ATOM 1226 C C . SER A 1 160 ? 18.708 2.337 0.558 1.00 78.31 160 SER A C 1
ATOM 1228 O O . SER A 1 160 ? 18.711 1.113 0.666 1.00 78.31 160 SER A O 1
ATOM 1230 N N . GLN A 1 161 ? 18.081 3.113 1.447 1.00 86.75 161 GLN A N 1
ATOM 1231 C CA . GLN A 1 161 ? 17.292 2.581 2.553 1.00 86.75 161 GLN A CA 1
ATOM 1232 C C . GLN A 1 161 ? 15.822 2.507 2.164 1.00 86.75 161 GLN A C 1
ATOM 1234 O O . GLN A 1 161 ? 15.161 3.525 1.949 1.00 86.75 161 GLN A O 1
ATOM 1239 N N . LEU A 1 162 ? 15.315 1.279 2.148 1.00 89.06 162 LEU A N 1
ATOM 1240 C CA . LEU A 1 162 ? 13.907 0.979 1.958 1.00 89.06 162 LEU A CA 1
ATOM 1241 C C . LEU A 1 162 ? 13.257 0.693 3.311 1.00 89.06 162 LEU A C 1
ATOM 1243 O O . LEU A 1 162 ? 13.824 -0.002 4.155 1.00 89.06 162 LEU A O 1
ATOM 1247 N N . THR A 1 163 ? 12.053 1.217 3.509 1.00 90.88 163 THR A N 1
ATOM 1248 C CA . THR A 1 163 ? 11.219 0.922 4.675 1.00 90.88 163 THR A CA 1
ATOM 1249 C C . THR A 1 163 ? 10.003 0.138 4.224 1.00 90.88 163 THR A C 1
ATOM 1251 O O . THR A 1 163 ? 9.250 0.609 3.380 1.00 90.88 163 THR A O 1
ATOM 1254 N N . LEU A 1 164 ? 9.796 -1.046 4.794 1.00 92.19 164 LEU A N 1
ATOM 1255 C CA . LEU A 1 164 ? 8.616 -1.857 4.515 1.00 92.19 164 LEU A CA 1
ATOM 1256 C C . LEU A 1 164 ? 7.358 -1.180 5.072 1.00 92.19 164 LEU A C 1
ATOM 1258 O O . LEU A 1 164 ? 7.267 -0.934 6.276 1.00 92.19 164 LEU A O 1
ATOM 1262 N N . LEU A 1 165 ? 6.396 -0.909 4.193 1.00 91.94 165 LEU A N 1
ATOM 1263 C CA . LEU A 1 165 ? 5.080 -0.384 4.544 1.00 91.94 165 LEU A CA 1
ATOM 1264 C C . LEU A 1 165 ? 4.067 -1.509 4.745 1.00 91.94 165 LEU A C 1
ATOM 1266 O O . LEU A 1 165 ? 3.310 -1.453 5.706 1.00 91.94 165 LEU A O 1
ATOM 1270 N N . ALA A 1 166 ? 4.060 -2.526 3.882 1.00 92.62 166 ALA A N 1
ATOM 1271 C CA . ALA A 1 166 ? 3.199 -3.707 3.991 1.00 92.62 166 ALA A CA 1
ATOM 1272 C C . ALA A 1 166 ? 3.778 -4.869 3.172 1.00 92.62 166 ALA A C 1
ATOM 1274 O O . ALA A 1 166 ? 4.461 -4.628 2.174 1.00 92.62 166 ALA A O 1
ATOM 1275 N N . ASN A 1 167 ? 3.489 -6.122 3.534 1.00 91.19 167 ASN A N 1
ATOM 1276 C CA . ASN A 1 167 ? 3.945 -7.272 2.738 1.00 91.19 167 ASN A CA 1
ATOM 1277 C C . ASN A 1 167 ? 3.114 -7.473 1.465 1.00 91.19 167 ASN A C 1
ATOM 1279 O O . ASN A 1 167 ? 3.565 -8.140 0.539 1.00 91.19 167 ASN A O 1
ATOM 1283 N N . SER A 1 168 ? 1.905 -6.911 1.407 1.00 91.75 168 SER A N 1
ATOM 1284 C CA . SER A 1 168 ? 1.017 -7.005 0.248 1.00 91.75 168 SER A CA 1
ATOM 1285 C C . SER A 1 168 ? 0.129 -5.771 0.097 1.00 91.75 168 SER A C 1
ATOM 1287 O O . SER A 1 168 ? -0.094 -5.020 1.049 1.00 91.75 168 SER A O 1
ATOM 1289 N N . SER A 1 169 ? -0.440 -5.599 -1.097 1.00 93.44 169 SER A N 1
ATOM 1290 C CA . SER A 1 169 ? -1.490 -4.612 -1.373 1.00 93.44 169 SER A CA 1
ATOM 1291 C C . SER A 1 169 ? -2.701 -4.778 -0.455 1.00 93.44 169 SER A C 1
ATOM 1293 O O . SER A 1 169 ? -3.181 -3.792 0.098 1.00 93.44 169 SER A O 1
ATOM 1295 N N . SER A 1 170 ? -3.145 -6.016 -0.228 1.00 94.25 170 SER A N 1
ATOM 1296 C CA . SER A 1 170 ? -4.265 -6.337 0.663 1.00 94.25 170 SER A CA 1
ATOM 1297 C C . SER A 1 170 ? -3.988 -5.898 2.098 1.00 94.25 170 SER A C 1
ATOM 1299 O O . SER A 1 170 ? -4.828 -5.273 2.738 1.00 94.25 170 SER A O 1
ATOM 1301 N N . GLU A 1 171 ? -2.783 -6.178 2.590 1.00 94.06 171 GLU A N 1
ATOM 1302 C CA . GLU A 1 171 ? -2.352 -5.793 3.931 1.00 94.06 171 GLU A CA 1
ATOM 1303 C C . GLU A 1 171 ? -2.285 -4.266 4.083 1.00 94.06 171 GLU A C 1
ATOM 1305 O O . GLU A 1 171 ? -2.736 -3.723 5.091 1.00 94.06 171 GLU A O 1
ATOM 1310 N N . TYR A 1 172 ? -1.779 -3.554 3.072 1.00 94.62 172 TYR A N 1
ATOM 1311 C CA . TYR A 1 172 ? -1.772 -2.091 3.074 1.00 94.62 172 TYR A CA 1
ATOM 1312 C C . TYR A 1 172 ? -3.195 -1.525 3.136 1.00 94.62 172 TYR A C 1
ATOM 1314 O O . TYR A 1 172 ? -3.494 -0.697 3.993 1.00 94.62 172 TYR A O 1
ATOM 1322 N N . VAL A 1 173 ? -4.099 -2.013 2.282 1.00 95.94 173 VAL A N 1
ATOM 1323 C CA . VAL A 1 173 ? -5.503 -1.572 2.260 1.00 95.94 173 VAL A CA 1
ATOM 1324 C C . VAL A 1 173 ? -6.204 -1.891 3.583 1.00 95.94 173 VAL A C 1
ATOM 1326 O O . VAL A 1 173 ? -6.900 -1.034 4.122 1.00 95.94 173 VAL A O 1
ATOM 1329 N N . HIS A 1 174 ? -5.964 -3.070 4.165 1.00 95.88 174 HIS A N 1
ATOM 1330 C CA . HIS A 1 174 ? -6.491 -3.442 5.480 1.00 95.88 174 HIS A CA 1
ATOM 1331 C C . HIS A 1 174 ? -6.077 -2.443 6.569 1.00 95.88 174 HIS A C 1
ATOM 1333 O O . HIS A 1 174 ? -6.913 -2.024 7.371 1.00 95.88 174 HIS A O 1
ATOM 1339 N N . ARG A 1 175 ? -4.799 -2.030 6.590 1.00 95.44 175 ARG A N 1
ATOM 1340 C CA . ARG A 1 175 ? -4.296 -1.034 7.553 1.00 95.44 175 ARG A CA 1
ATOM 1341 C C . ARG A 1 175 ? -5.060 0.288 7.444 1.00 95.44 175 ARG A C 1
ATOM 1343 O O . ARG A 1 175 ? -5.409 0.858 8.476 1.00 95.44 175 ARG A O 1
ATOM 1350 N N . TYR A 1 176 ? -5.347 0.753 6.226 1.00 94.94 176 TYR A N 1
ATOM 1351 C CA . TYR A 1 176 ? -6.095 1.996 6.004 1.00 94.94 176 TYR A CA 1
ATOM 1352 C C . TYR A 1 176 ? -7.583 1.871 6.315 1.00 94.94 176 TYR A C 1
ATOM 1354 O O . TYR A 1 176 ? -8.136 2.777 6.927 1.00 94.94 176 TYR A O 1
ATOM 1362 N N . LEU A 1 177 ? -8.221 0.744 5.991 1.00 96.44 177 LEU A N 1
ATOM 1363 C CA . LEU A 1 177 ? -9.608 0.484 6.392 1.00 96.44 177 LEU A CA 1
ATOM 1364 C C . LEU A 1 177 ? -9.760 0.506 7.917 1.00 96.44 177 LEU A C 1
ATOM 1366 O O . LEU A 1 177 ? -10.641 1.186 8.439 1.00 96.44 177 LEU A O 1
ATOM 1370 N N . ALA A 1 178 ? -8.853 -0.160 8.635 1.00 95.94 178 ALA A N 1
ATOM 1371 C CA . ALA A 1 178 ? -8.816 -0.130 10.094 1.00 95.94 178 ALA A CA 1
ATOM 1372 C C . ALA A 1 178 ? -8.553 1.283 10.643 1.00 95.94 178 ALA A C 1
ATOM 1374 O O . ALA A 1 178 ? -9.155 1.682 11.639 1.00 95.94 178 ALA A O 1
ATOM 1375 N N . TYR A 1 179 ? -7.665 2.047 9.998 1.00 95.00 179 TYR A N 1
ATOM 1376 C CA . TYR A 1 179 ? -7.375 3.429 10.375 1.00 95.00 179 TYR A CA 1
ATOM 1377 C C . TYR A 1 179 ? -8.592 4.344 10.185 1.00 95.00 179 TYR A C 1
ATOM 1379 O O . TYR A 1 179 ? -8.952 5.057 11.121 1.00 95.00 179 TYR A O 1
ATOM 1387 N N . PHE A 1 180 ? -9.242 4.323 9.018 1.00 95.38 180 PHE A N 1
ATOM 1388 C CA . PHE A 1 180 ? -10.400 5.175 8.740 1.00 95.38 180 PHE A CA 1
ATOM 1389 C C . PHE A 1 180 ? -11.586 4.834 9.644 1.00 95.38 180 PHE A C 1
ATOM 1391 O O . PHE A 1 180 ? -12.195 5.736 10.213 1.00 95.38 180 PHE A O 1
ATOM 1398 N N . ASP A 1 181 ? -11.852 3.545 9.864 1.00 95.75 181 ASP A N 1
ATOM 1399 C CA . ASP A 1 181 ? -12.906 3.096 10.777 1.00 95.75 181 ASP A CA 1
ATOM 1400 C C . ASP A 1 181 ? -12.643 3.539 12.224 1.00 95.75 181 ASP A C 1
ATOM 1402 O O . ASP A 1 181 ? -13.519 4.105 12.874 1.00 95.75 181 ASP A O 1
ATOM 1406 N N . PHE A 1 182 ? -11.415 3.354 12.725 1.00 95.12 182 PHE A N 1
ATOM 1407 C CA . PHE A 1 182 ? -11.059 3.730 14.096 1.00 95.12 182 PHE A CA 1
ATOM 1408 C C . PHE A 1 182 ? -11.105 5.245 14.348 1.00 95.12 182 PHE A C 1
ATOM 1410 O O . PHE A 1 182 ? -11.388 5.662 15.469 1.00 95.12 182 PHE A O 1
ATOM 1417 N N . ASN A 1 183 ? -10.810 6.062 13.333 1.00 93.94 183 ASN A N 1
ATOM 1418 C CA . ASN A 1 183 ? -10.834 7.525 13.434 1.00 93.94 183 ASN A CA 1
ATOM 1419 C C . ASN A 1 183 ? -12.176 8.143 13.005 1.00 93.94 183 ASN A C 1
ATOM 1421 O O . ASN A 1 183 ? -12.258 9.363 12.892 1.00 93.94 183 ASN A O 1
ATOM 1425 N N . GLU A 1 184 ? -13.210 7.327 12.768 1.00 93.94 184 GLU A N 1
ATOM 1426 C CA . GLU A 1 184 ? -14.548 7.779 12.352 1.00 93.94 184 GLU A CA 1
ATOM 1427 C C . GLU A 1 184 ? -14.547 8.581 11.030 1.00 93.94 184 GLU A C 1
ATOM 1429 O O . GLU A 1 184 ? -15.405 9.428 10.781 1.00 93.94 184 GLU A O 1
ATOM 1434 N N . LEU A 1 185 ? -13.593 8.281 10.143 1.00 93.81 185 LEU A N 1
ATOM 1435 C CA . LEU A 1 185 ? -13.474 8.852 8.798 1.00 93.81 185 LEU A CA 1
ATOM 1436 C C . LEU A 1 185 ? -14.381 8.076 7.835 1.00 93.81 185 LEU A C 1
ATOM 1438 O O . LEU A 1 185 ? -13.940 7.215 7.074 1.00 93.81 185 LEU A O 1
ATOM 1442 N N . HIS A 1 186 ? -15.691 8.303 7.966 1.00 93.50 186 HIS A N 1
ATOM 1443 C CA . HIS A 1 186 ? -16.715 7.491 7.305 1.00 93.50 186 HIS A CA 1
ATOM 1444 C C . HIS A 1 186 ? -16.693 7.590 5.775 1.00 93.50 186 HIS A C 1
ATOM 1446 O O . HIS A 1 186 ? -16.880 6.572 5.117 1.00 93.50 186 HIS A O 1
ATOM 1452 N N . GLU A 1 187 ? -16.439 8.771 5.206 1.00 93.44 187 GLU A N 1
ATOM 1453 C CA . GLU A 1 187 ? -16.446 8.961 3.749 1.00 93.44 187 GLU A CA 1
ATOM 1454 C C . GLU A 1 187 ? -15.289 8.202 3.084 1.00 93.44 187 GLU A C 1
ATOM 1456 O O . GLU A 1 187 ? -15.495 7.433 2.144 1.00 93.44 187 GLU A O 1
ATOM 1461 N N . GLU A 1 188 ? -14.074 8.358 3.610 1.00 93.81 188 GLU A N 1
ATOM 1462 C CA . GLU A 1 188 ? -12.880 7.664 3.132 1.00 93.81 188 GLU A CA 1
ATOM 1463 C C . GLU A 1 188 ? -12.985 6.152 3.350 1.00 93.81 188 GLU A C 1
ATOM 1465 O O . GLU A 1 188 ? -12.605 5.368 2.474 1.00 93.81 188 GLU A O 1
ATOM 1470 N N . PHE A 1 189 ? -13.544 5.738 4.493 1.00 95.62 189 PHE A N 1
ATOM 1471 C CA . PHE A 1 189 ? -13.822 4.335 4.777 1.00 95.62 189 PHE A CA 1
ATOM 1472 C C . PHE A 1 189 ? -14.777 3.731 3.746 1.00 95.62 189 PHE A C 1
ATOM 1474 O O . PHE A 1 189 ? -14.449 2.703 3.159 1.00 95.62 189 PHE A O 1
ATOM 1481 N N . ASP A 1 190 ? -15.934 4.353 3.509 1.00 96.00 190 ASP A N 1
ATOM 1482 C CA . ASP A 1 190 ? -16.965 3.809 2.622 1.00 96.00 190 ASP A CA 1
ATOM 1483 C C . ASP A 1 190 ? -16.453 3.708 1.174 1.00 96.00 190 ASP A C 1
ATOM 1485 O O . ASP A 1 190 ? -16.677 2.696 0.505 1.00 96.00 190 ASP A O 1
ATOM 1489 N N . LEU A 1 191 ? -15.692 4.708 0.706 1.00 95.50 191 LEU A N 1
ATOM 1490 C CA . LEU A 1 191 ? -15.055 4.690 -0.615 1.00 95.50 191 LEU A CA 1
ATOM 1491 C C . LEU A 1 191 ? -14.040 3.549 -0.757 1.00 95.50 191 LEU A C 1
ATOM 1493 O O . LEU A 1 191 ? -14.068 2.816 -1.748 1.00 95.50 191 LEU A O 1
ATOM 1497 N N . LEU A 1 192 ? -13.145 3.386 0.222 1.00 95.38 192 LEU A N 1
ATOM 1498 C CA . LEU A 1 192 ? -12.124 2.341 0.174 1.00 95.38 192 LEU A CA 1
ATOM 1499 C C . LEU A 1 192 ? -12.729 0.943 0.359 1.00 95.38 192 LEU A C 1
ATOM 1501 O O . LEU A 1 192 ? -12.332 0.001 -0.327 1.00 95.38 192 LEU A O 1
ATOM 1505 N N . HIS A 1 193 ? -13.716 0.805 1.245 1.00 96.50 193 HIS A N 1
ATOM 1506 C CA . HIS A 1 193 ? -14.393 -0.460 1.517 1.00 96.50 193 HIS A CA 1
ATOM 1507 C C . HIS A 1 193 ? -15.207 -0.928 0.308 1.00 96.50 193 HIS A C 1
ATOM 1509 O O . HIS A 1 193 ? -15.192 -2.113 -0.011 1.00 96.50 193 HIS A O 1
ATOM 1515 N N . ALA A 1 194 ? -15.835 -0.014 -0.438 1.00 95.81 194 ALA A N 1
ATOM 1516 C CA . ALA A 1 194 ? -16.502 -0.354 -1.694 1.00 95.81 194 ALA A CA 1
ATOM 1517 C C . ALA A 1 194 ? -15.540 -0.958 -2.738 1.00 95.81 194 ALA A C 1
ATOM 1519 O O . ALA A 1 194 ? -15.951 -1.798 -3.539 1.00 95.81 194 ALA A O 1
ATOM 1520 N N . ALA A 1 195 ? -14.262 -0.562 -2.725 1.00 94.19 195 ALA A N 1
ATOM 1521 C CA . ALA A 1 195 ? -13.239 -1.104 -3.620 1.00 94.19 195 ALA A CA 1
ATOM 1522 C C . ALA A 1 195 ? -12.655 -2.453 -3.150 1.00 94.19 195 ALA A C 1
ATOM 1524 O O . ALA A 1 195 ? -12.091 -3.184 -3.968 1.00 94.19 195 ALA A O 1
ATOM 1525 N N . ALA A 1 196 ? -12.764 -2.783 -1.859 1.00 95.12 196 ALA A N 1
ATOM 1526 C CA . ALA A 1 196 ? -12.249 -4.022 -1.272 1.00 95.12 196 ALA A CA 1
ATOM 1527 C C . ALA A 1 196 ? -13.066 -4.456 -0.030 1.00 95.12 196 ALA A C 1
ATOM 1529 O O . ALA A 1 196 ? -12.591 -4.337 1.106 1.00 95.12 196 ALA A O 1
ATOM 1530 N N . PRO A 1 197 ? -14.306 -4.944 -0.225 1.00 94.75 197 PRO A N 1
ATOM 1531 C CA . PRO A 1 197 ? -15.236 -5.214 0.874 1.00 94.75 197 PRO A CA 1
ATOM 1532 C C . PRO A 1 197 ? -14.846 -6.436 1.718 1.00 94.75 197 PRO A C 1
ATOM 1534 O O . PRO A 1 197 ? -15.257 -6.569 2.866 1.00 94.75 197 PRO A O 1
ATOM 1537 N N . ASP A 1 198 ? -14.043 -7.334 1.159 1.00 95.31 198 ASP A N 1
ATOM 1538 C CA . ASP A 1 198 ? -13.585 -8.577 1.772 1.00 95.31 198 ASP A CA 1
ATOM 1539 C C . ASP A 1 198 ? -12.389 -8.394 2.719 1.00 95.31 198 ASP A C 1
ATOM 1541 O O . ASP A 1 198 ? -12.090 -9.288 3.512 1.00 95.31 198 ASP A O 1
ATOM 1545 N N . LEU A 1 199 ? -11.719 -7.237 2.682 1.00 94.62 199 LEU A N 1
ATOM 1546 C CA . LEU A 1 199 ? -10.476 -7.033 3.423 1.00 94.62 199 LEU A CA 1
ATOM 1547 C C . LEU A 1 199 ? -10.665 -6.638 4.888 1.00 94.62 199 LEU A C 1
ATOM 1549 O O . LEU A 1 199 ? -9.754 -6.871 5.677 1.00 94.62 199 LEU A O 1
ATOM 1553 N N . TYR A 1 200 ? -11.790 -6.041 5.286 1.00 95.88 200 TYR A N 1
ATOM 1554 C CA . TYR A 1 200 ? -11.978 -5.543 6.654 1.00 95.88 200 TYR A CA 1
ATOM 1555 C C . TYR A 1 200 ? -13.453 -5.524 7.071 1.00 95.88 200 TYR A C 1
ATOM 1557 O O . TYR A 1 200 ? -14.311 -5.069 6.320 1.00 95.88 200 TYR A O 1
ATOM 1565 N N . GLU A 1 201 ? -13.740 -5.966 8.298 1.00 95.12 201 GLU A N 1
ATOM 1566 C CA . GLU A 1 201 ? -15.071 -5.886 8.912 1.00 95.12 201 GLU A CA 1
ATOM 1567 C C . GLU A 1 201 ? -15.186 -4.595 9.738 1.00 95.12 201 GLU A C 1
ATOM 1569 O O . GLU A 1 201 ? -14.384 -4.357 10.644 1.00 95.12 201 GLU A O 1
ATOM 1574 N N . LYS A 1 202 ? -16.205 -3.773 9.460 1.00 95.81 202 LYS A N 1
ATOM 1575 C CA . LYS A 1 202 ? -16.454 -2.520 10.191 1.00 95.81 202 LYS A CA 1
ATOM 1576 C C . LYS A 1 202 ? -16.584 -2.765 11.700 1.00 95.81 202 LYS A C 1
ATOM 1578 O O . LYS A 1 202 ? -17.307 -3.657 12.138 1.00 95.81 202 LYS A O 1
ATOM 1583 N N . GLY A 1 203 ? -15.893 -1.963 12.505 1.00 95.06 203 GLY A N 1
ATOM 1584 C CA . GLY A 1 203 ? -15.831 -2.085 13.959 1.00 95.06 203 GLY A CA 1
ATOM 1585 C C . GLY A 1 203 ? -14.847 -3.139 14.484 1.00 95.06 203 GLY A C 1
ATOM 1586 O O . GLY A 1 203 ? -14.783 -3.340 15.701 1.00 95.06 203 GLY A O 1
ATOM 1587 N N . ALA A 1 204 ? -14.059 -3.810 13.630 1.00 94.19 204 ALA A N 1
ATOM 1588 C CA . ALA A 1 204 ? -13.135 -4.863 14.063 1.00 94.19 204 ALA A CA 1
ATOM 1589 C C . ALA A 1 204 ? -12.076 -4.368 15.063 1.00 94.19 204 ALA A C 1
ATOM 1591 O O . ALA A 1 204 ? -11.764 -5.083 16.021 1.00 94.19 204 ALA A O 1
ATOM 1592 N N . VAL A 1 205 ? -11.567 -3.140 14.901 1.00 94.31 205 VAL A N 1
ATOM 1593 C CA . VAL A 1 205 ? -10.600 -2.548 15.845 1.00 94.31 205 VAL A CA 1
ATOM 1594 C C . VAL A 1 205 ? -11.222 -2.364 17.234 1.00 94.31 205 VAL A C 1
ATOM 1596 O O . VAL A 1 205 ? -10.621 -2.741 18.241 1.00 94.31 205 VAL A O 1
ATOM 1599 N N . VAL A 1 206 ? -12.446 -1.827 17.303 1.00 94.31 206 VAL A N 1
ATOM 1600 C CA . VAL A 1 206 ? -13.160 -1.600 18.573 1.00 94.31 206 VAL A CA 1
ATOM 1601 C C . VAL A 1 206 ? -13.501 -2.930 19.245 1.00 94.31 206 VAL A C 1
ATOM 1603 O O . VAL A 1 206 ? -13.255 -3.099 20.438 1.00 94.31 206 VAL A O 1
ATOM 1606 N N . LYS A 1 207 ? -13.983 -3.910 18.469 1.00 94.31 207 LYS A N 1
ATOM 1607 C CA . LYS A 1 207 ? -14.294 -5.274 18.930 1.00 94.31 207 LYS A CA 1
ATOM 1608 C C . LYS A 1 207 ? -13.077 -5.989 19.520 1.00 94.31 207 LYS A C 1
ATOM 1610 O O . LYS A 1 207 ? -13.218 -6.789 20.440 1.00 94.31 207 LYS A O 1
ATOM 1615 N N . ASN A 1 208 ? -11.885 -5.710 18.996 1.00 92.31 208 ASN A N 1
ATOM 1616 C CA . ASN A 1 208 ? -10.635 -6.290 19.470 1.00 92.31 208 ASN A CA 1
ATOM 1617 C C . ASN A 1 208 ? -10.157 -5.704 20.817 1.00 92.31 208 ASN A C 1
ATOM 1619 O O . ASN A 1 208 ? -9.453 -6.385 21.557 1.00 92.31 208 ASN A O 1
ATOM 1623 N N . GLY A 1 209 ? -10.542 -4.467 21.154 1.00 91.44 209 GLY A N 1
ATOM 1624 C CA . GLY A 1 209 ? -10.310 -3.861 22.471 1.00 91.44 209 GLY A CA 1
ATOM 1625 C C . GLY A 1 209 ? -8.870 -3.419 22.780 1.00 91.44 209 GLY A C 1
ATOM 1626 O O . GLY A 1 209 ? -8.638 -2.837 23.836 1.00 91.44 209 GLY A O 1
ATOM 1627 N N . MET A 1 210 ? -7.903 -3.643 21.881 1.00 89.69 210 MET A N 1
ATOM 1628 C CA . MET A 1 210 ? -6.484 -3.280 22.085 1.00 89.69 210 MET A CA 1
ATOM 1629 C C . MET A 1 210 ? -6.082 -1.938 21.447 1.00 89.69 210 MET A C 1
ATOM 1631 O O . MET A 1 210 ? -4.910 -1.554 21.475 1.00 89.69 210 MET A O 1
ATOM 1635 N N . GLY A 1 211 ? -7.050 -1.214 20.878 1.00 91.38 211 GLY A N 1
ATOM 1636 C CA . GLY A 1 211 ? -6.815 -0.003 20.091 1.00 91.38 211 GLY A CA 1
ATOM 1637 C C . GLY A 1 211 ? -6.183 -0.295 18.725 1.00 91.38 211 GLY A C 1
ATOM 1638 O O . GLY A 1 211 ? -5.788 -1.422 18.428 1.00 91.38 211 GLY A O 1
ATOM 1639 N N . LEU A 1 212 ? -6.074 0.738 17.883 1.00 91.81 212 LEU A N 1
ATOM 1640 C CA . LEU A 1 212 ? -5.626 0.594 16.494 1.00 91.81 212 LEU A CA 1
ATOM 1641 C C . LEU A 1 212 ? -4.237 -0.045 16.368 1.00 91.81 212 LEU A C 1
ATOM 1643 O O . LEU A 1 212 ? -4.058 -0.996 15.617 1.00 91.81 212 LEU A O 1
ATOM 1647 N N . LEU A 1 213 ? -3.254 0.441 17.129 1.00 90.50 213 LEU A N 1
ATOM 1648 C CA . LEU A 1 213 ? -1.886 -0.078 17.038 1.00 90.50 213 LEU A CA 1
ATOM 1649 C C . LEU A 1 213 ? -1.784 -1.535 17.503 1.00 90.50 213 LEU A C 1
ATOM 1651 O O . LEU A 1 213 ? -1.084 -2.323 16.876 1.00 90.50 213 LEU A O 1
ATOM 1655 N N . GLY A 1 214 ? -2.485 -1.902 18.580 1.00 91.62 214 GLY A N 1
ATOM 1656 C CA . GLY A 1 214 ? -2.517 -3.284 19.062 1.00 91.62 214 GLY A CA 1
ATOM 1657 C C . GLY A 1 214 ? -3.175 -4.223 18.051 1.00 91.62 214 GLY A C 1
ATOM 1658 O O . GLY A 1 214 ? -2.662 -5.308 17.793 1.00 91.62 214 GLY A O 1
ATOM 1659 N N . TYR A 1 215 ? -4.258 -3.768 17.420 1.00 93.00 215 TYR A N 1
ATOM 1660 C CA . TYR A 1 215 ? -4.938 -4.494 16.353 1.00 93.00 215 TYR A CA 1
ATOM 1661 C C . TYR A 1 215 ? -4.021 -4.732 15.140 1.00 93.00 215 TYR A C 1
ATOM 1663 O O . TYR A 1 215 ? -3.851 -5.873 14.707 1.00 93.00 215 TYR A O 1
ATOM 1671 N N . LEU A 1 216 ? -3.369 -3.675 14.640 1.00 91.88 216 LEU A N 1
ATOM 1672 C CA . LEU A 1 216 ? -2.484 -3.746 13.473 1.00 91.88 216 LEU A CA 1
ATOM 1673 C C . LEU A 1 216 ? -1.207 -4.561 13.714 1.00 91.88 216 LEU A C 1
ATOM 1675 O O . LEU A 1 216 ? -0.577 -4.968 12.756 1.00 91.88 216 LEU A O 1
ATOM 1679 N N . LEU A 1 217 ? -0.790 -4.812 14.954 1.00 88.69 217 LEU A N 1
ATOM 1680 C CA . LEU A 1 217 ? 0.363 -5.685 15.220 1.00 88.69 217 LEU A CA 1
ATOM 1681 C C . LEU A 1 217 ? 0.015 -7.181 15.201 1.00 88.69 217 LEU A C 1
ATOM 1683 O O . LEU A 1 217 ? 0.920 -8.010 15.179 1.00 88.69 217 LEU A O 1
ATOM 1687 N N . LEU A 1 218 ? -1.272 -7.530 15.276 1.00 86.38 218 LEU A N 1
ATOM 1688 C CA . LEU A 1 218 ? -1.736 -8.917 15.392 1.00 86.38 218 LEU A CA 1
ATOM 1689 C C . LEU A 1 218 ? -2.442 -9.435 14.141 1.00 86.38 218 LEU A C 1
ATOM 1691 O O . LEU A 1 218 ? -2.545 -10.648 13.959 1.00 86.38 218 LEU A O 1
ATOM 1695 N N . LYS A 1 219 ? -3.011 -8.535 13.336 1.00 75.00 219 LYS A N 1
ATOM 1696 C CA . LYS A 1 219 ? -3.879 -8.872 12.198 1.00 75.00 219 LYS A CA 1
ATOM 1697 C C . LYS A 1 219 ? -3.265 -8.588 10.832 1.00 75.00 219 LYS A C 1
ATOM 1699 O O . LYS A 1 219 ? -3.940 -8.780 9.825 1.00 75.00 219 LYS A O 1
ATOM 1704 N N . VAL A 1 220 ? -2.013 -8.152 10.818 1.00 63.19 220 VAL A N 1
ATOM 1705 C CA . VAL A 1 220 ? -1.269 -7.656 9.663 1.00 63.19 220 VAL A CA 1
ATOM 1706 C C . VAL A 1 220 ? 0.156 -8.184 9.764 1.00 63.19 220 VAL A C 1
ATOM 1708 O O . VAL A 1 220 ? 0.718 -8.131 10.882 1.00 63.19 220 VAL A O 1
#

InterPro domains:
  IPR045287 Protein IN CHLOROPLAST ATPASE BIOGENESIS [PTHR35115] (59-220)

Secondary structure (DSSP, 8-state):
---------------------------------PPPPP--TTTHHHHTTS------S------HHHHHHHHHHHHHHHHHHS--PPPTTHHHHHHHHHHTT-EE-S-TT--S--SSTTEEEEEE-TTT--EEEEEE--SS--SSTTS---EEEEETTEEEEEEEEESSHHHHHHHHHHHHHHTT-HHHHHHHHHH-TTS--TTHHHHH-SHHHHHHHH--

Foldseek 3Di:
DDDDDDDDDDDDDDDDDDDDDDDDDDDDDDDDDDDDDDDDPPVVVLCVLLPLDQDPDPDDPCDLVLLVVQLVQLQVCCCPVQVAHRAPLSSLLLLLCVLSVFAFDSHQVPCPDDLDPQWSAGGADPVLRFRQWTWGRDPDCPPDNPFATWIWGADSVHRPDIHTPGSGSLLNLLLSLLVCLLVVVVVSNVVSCVSPVPSDDRCPQVVVVPHSVVCSVPPD